Protein AF-A0A2V8FCL4-F1 (afdb_monomer_lite)

Secondary structure (DSSP, 8-state):
-----------PPPTT------------SSSHHHHHHHHHHHHHHHHHHHHHHHHS-----------------------------------------PPPP--------PPPP--------PPPPP----TTS--HHHHHHHHHHHHHHHTTT----TTGGG--S----HHHHHHHHHHHHHHHHHHHHHHHHHHHHHHHHHHHHHHHHHHHHHHHH-

pLDDT: mean 70.61, std 18.19, range [43.22, 98.69]

Structure (mmCIF, N/CA/C/O backbone):
data_AF-A0A2V8FCL4-F1
#
_entry.id   AF-A0A2V8FCL4-F1
#
loop_
_atom_site.group_PDB
_atom_site.id
_atom_site.type_symbol
_atom_site.label_atom_id
_atom_site.label_alt_id
_atom_site.label_comp_id
_atom_site.label_asym_id
_atom_site.label_entity_id
_atom_site.label_seq_id
_atom_site.pdbx_PDB_ins_code
_atom_site.Cartn_x
_atom_site.Cartn_y
_atom_site.Cartn_z
_atom_site.occupancy
_atom_site.B_iso_or_equiv
_atom_site.auth_seq_id
_atom_site.auth_comp_id
_atom_site.auth_asym_id
_atom_site.auth_atom_id
_atom_site.pdbx_PDB_model_num
ATOM 1 N N . ALA A 1 1 ? 10.691 53.317 63.323 1.00 55.44 1 ALA A N 1
ATOM 2 C CA . ALA A 1 1 ? 10.426 54.286 62.239 1.00 55.44 1 ALA A CA 1
ATOM 3 C C . ALA A 1 1 ? 11.332 53.881 61.085 1.00 55.44 1 ALA A C 1
ATOM 5 O O . ALA A 1 1 ? 12.516 53.757 61.343 1.00 55.44 1 ALA A O 1
ATOM 6 N N . SER A 1 2 ? 10.915 53.510 59.878 1.00 60.50 2 SER A N 1
ATOM 7 C CA . SER A 1 2 ? 9.677 53.670 59.095 1.00 60.50 2 SER A CA 1
ATOM 8 C C . SER A 1 2 ? 9.716 52.553 58.025 1.00 60.50 2 SER A C 1
ATOM 10 O O . SER A 1 2 ? 10.804 52.216 57.578 1.00 60.50 2 SER A O 1
ATOM 12 N N . ARG A 1 3 ? 8.671 51.745 57.807 1.00 56.47 3 ARG A N 1
ATOM 13 C CA . ARG A 1 3 ? 7.583 51.870 56.808 1.00 56.47 3 ARG A CA 1
ATOM 14 C C . ARG A 1 3 ? 8.021 52.210 55.370 1.00 56.47 3 ARG A C 1
ATOM 16 O O . ARG A 1 3 ? 8.440 53.335 55.128 1.00 56.47 3 ARG A O 1
ATOM 23 N N . THR A 1 4 ? 7.822 51.248 54.464 1.00 64.31 4 THR A N 1
ATOM 24 C CA . THR A 1 4 ? 7.369 51.303 53.043 1.00 64.31 4 THR A CA 1
ATOM 25 C C . THR A 1 4 ? 7.307 49.825 52.598 1.00 64.31 4 THR A C 1
ATOM 27 O O . THR A 1 4 ? 8.291 49.120 52.788 1.00 64.31 4 THR A O 1
ATOM 30 N N . ASP A 1 5 ? 6.153 49.171 52.418 1.00 58.50 5 ASP A N 1
ATOM 31 C CA . ASP A 1 5 ? 5.096 49.295 51.385 1.00 58.50 5 ASP A CA 1
ATOM 32 C C . ASP A 1 5 ? 5.584 48.970 49.957 1.00 58.50 5 ASP A C 1
ATOM 34 O O . ASP A 1 5 ? 6.747 49.218 49.665 1.00 58.50 5 ASP A O 1
ATOM 38 N N . GLU A 1 6 ? 4.679 48.439 49.119 1.00 52.25 6 GLU A N 1
ATOM 39 C CA . GLU A 1 6 ? 4.837 47.930 47.730 1.00 52.25 6 GLU A CA 1
ATOM 40 C C . GLU A 1 6 ? 5.389 46.496 47.549 1.00 52.25 6 GLU A C 1
ATOM 42 O O . GLU A 1 6 ? 6.450 46.155 48.047 1.00 52.25 6 GLU A O 1
ATOM 47 N N . THR A 1 7 ? 4.780 45.568 46.800 1.00 59.81 7 THR A N 1
ATOM 48 C CA . THR A 1 7 ? 3.625 45.589 45.884 1.00 59.81 7 THR A CA 1
ATOM 49 C C . THR A 1 7 ? 3.034 44.171 45.775 1.00 59.81 7 THR A C 1
ATOM 51 O O . THR A 1 7 ? 3.757 43.192 45.598 1.00 59.81 7 THR A O 1
ATOM 54 N N . LEU A 1 8 ? 1.701 44.058 45.843 1.00 52.69 8 LEU A N 1
ATOM 55 C CA . LEU A 1 8 ? 0.956 42.883 45.384 1.00 52.69 8 LEU A CA 1
ATOM 56 C C . LEU A 1 8 ? 0.990 42.846 43.848 1.00 52.69 8 LEU A C 1
ATOM 58 O O . LEU A 1 8 ? 0.352 43.677 43.202 1.00 52.69 8 LEU A O 1
ATOM 62 N N . ALA A 1 9 ? 1.677 41.866 43.264 1.00 55.72 9 ALA A N 1
ATOM 63 C CA . ALA A 1 9 ? 1.498 41.523 41.859 1.00 55.72 9 ALA A CA 1
ATOM 64 C C . ALA A 1 9 ? 0.295 40.581 41.718 1.00 55.72 9 ALA A C 1
ATOM 66 O O . ALA A 1 9 ? 0.280 39.464 42.238 1.00 55.72 9 ALA A O 1
ATOM 67 N N . ALA A 1 10 ? -0.726 41.085 41.030 1.00 53.66 10 ALA A N 1
ATOM 68 C CA . ALA A 1 10 ? -1.934 40.381 40.650 1.00 53.66 10 ALA A CA 1
ATOM 69 C C . ALA A 1 10 ? -1.611 39.142 39.797 1.00 53.66 10 ALA A C 1
ATOM 71 O O . ALA A 1 10 ? -0.998 39.236 38.735 1.00 53.66 10 ALA A O 1
ATOM 72 N N . ASN A 1 11 ? -2.059 37.983 40.273 1.00 58.88 11 ASN A N 1
ATOM 73 C CA . ASN A 1 11 ? -2.100 36.741 39.517 1.00 58.88 11 ASN A CA 1
ATOM 74 C C . ASN A 1 11 ? -3.315 36.798 38.578 1.00 58.88 11 ASN A C 1
ATOM 76 O O . ASN A 1 11 ? -4.440 36.551 39.012 1.00 58.88 11 ASN A O 1
ATOM 80 N N . SER A 1 12 ? -3.104 37.195 37.323 1.00 58.69 12 SER A N 1
ATOM 81 C CA . SER A 1 12 ? -4.135 37.114 36.282 1.00 58.69 12 SER A CA 1
ATOM 82 C C . SER A 1 12 ? -4.342 35.651 35.873 1.00 58.69 12 SER A C 1
ATOM 84 O O . SER A 1 12 ? -3.399 35.048 35.355 1.00 58.69 12 SER A O 1
ATOM 86 N N . PRO A 1 13 ? -5.541 35.063 36.047 1.00 61.12 13 PRO A N 1
ATOM 87 C CA . PRO A 1 13 ? -5.848 33.764 35.466 1.00 61.12 13 PRO A CA 1
ATOM 88 C C . PRO A 1 13 ? -5.962 33.882 33.940 1.00 61.12 13 PRO A C 1
ATOM 90 O O . PRO A 1 13 ? -6.457 34.873 33.399 1.00 61.12 13 PRO A O 1
ATOM 93 N N . ALA A 1 14 ? -5.441 32.875 33.245 1.00 63.91 14 ALA A N 1
ATOM 94 C CA . ALA A 1 14 ? -5.362 32.831 31.794 1.00 63.91 14 ALA A CA 1
ATOM 95 C C . ALA A 1 14 ? -6.760 32.720 31.129 1.00 63.91 14 ALA A C 1
ATOM 97 O O . ALA A 1 14 ? -7.660 32.094 31.683 1.00 63.91 14 ALA A O 1
ATOM 98 N N . PRO A 1 15 ? -6.952 33.282 29.920 1.00 57.44 15 PRO A N 1
ATOM 99 C CA . PRO A 1 15 ? -8.262 33.459 29.275 1.00 57.44 15 PRO A CA 1
ATOM 100 C C . PRO A 1 15 ? -8.863 32.203 28.609 1.00 57.44 15 PRO A C 1
ATOM 102 O O . PRO A 1 15 ? -9.794 32.325 27.816 1.00 57.44 15 PRO A O 1
ATOM 105 N N . TRP A 1 16 ? -8.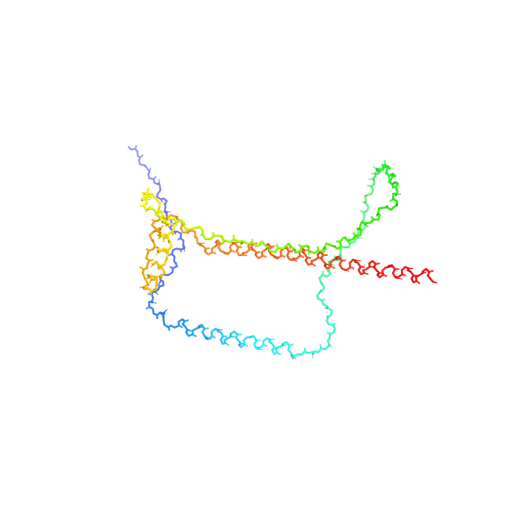354 31.002 28.887 1.00 65.12 16 TRP A N 1
ATOM 106 C CA . TRP A 1 16 ? -8.837 29.764 28.253 1.00 65.12 16 TRP A CA 1
ATOM 107 C C . TRP A 1 16 ? -9.894 29.001 29.072 1.00 65.12 16 TRP A C 1
ATOM 109 O O . TRP A 1 16 ? -10.474 28.053 28.554 1.00 65.12 16 TRP A O 1
ATOM 119 N N . ASP A 1 17 ? -10.228 29.456 30.285 1.00 53.97 17 ASP A N 1
ATOM 120 C CA . ASP A 1 17 ? -11.247 28.847 31.168 1.00 53.97 17 ASP A CA 1
ATOM 121 C C . ASP A 1 17 ? -12.706 29.228 30.813 1.00 53.97 17 ASP A C 1
ATOM 123 O O . ASP A 1 17 ? -13.637 29.031 31.587 1.00 53.97 17 ASP A O 1
ATOM 127 N N . SER A 1 18 ? -12.931 29.795 29.624 1.00 50.44 18 SER A N 1
ATOM 128 C CA . SER A 1 18 ? -14.258 30.180 29.113 1.00 50.44 18 SER A CA 1
ATOM 129 C C . SER A 1 18 ? -14.732 29.267 27.978 1.00 50.44 18 SER A C 1
ATOM 131 O O . SER A 1 18 ? -15.321 29.721 26.999 1.00 50.44 18 SER A O 1
ATOM 133 N N . PHE A 1 19 ? -14.485 27.960 28.097 1.00 54.47 19 PHE A N 1
ATOM 134 C CA . PHE A 1 19 ? -15.213 26.974 27.302 1.00 54.47 19 PHE A CA 1
ATOM 135 C C . PHE A 1 19 ? -16.466 26.554 28.061 1.00 54.47 19 PHE A C 1
ATOM 137 O O . PHE A 1 19 ? -16.401 25.935 29.118 1.00 54.47 19 PHE A O 1
ATOM 144 N N . GLY A 1 20 ? -17.601 26.982 27.511 1.00 48.47 20 GLY A N 1
ATOM 145 C CA . GLY A 1 20 ? -18.921 26.876 28.101 1.00 48.47 20 GLY A CA 1
ATOM 146 C C . GLY A 1 20 ? -19.269 25.483 28.610 1.00 48.47 20 GLY A C 1
ATOM 147 O O . GLY A 1 20 ? -19.078 24.468 27.943 1.00 48.47 20 GLY A O 1
ATOM 148 N N . GLU A 1 21 ? -19.859 25.500 29.795 1.00 50.03 21 GLU A N 1
ATOM 149 C CA . GLU A 1 21 ? -20.681 24.451 30.369 1.00 50.03 21 GLU A CA 1
ATOM 150 C C . GLU A 1 21 ? -21.792 24.095 29.366 1.00 50.03 21 GLU A C 1
ATOM 152 O O . GLU A 1 21 ? -22.809 24.782 29.249 1.00 50.03 21 GLU A O 1
ATOM 157 N N . LEU A 1 22 ? -21.561 23.055 28.561 1.00 53.03 22 LEU A N 1
ATOM 158 C CA . LEU A 1 22 ? -22.600 22.485 27.717 1.00 53.03 22 LEU A CA 1
ATOM 159 C C . LEU A 1 22 ? -23.513 21.620 28.594 1.00 53.03 22 LEU A C 1
ATOM 161 O O . LEU A 1 22 ? -23.017 20.775 29.346 1.00 53.03 22 LEU A O 1
ATOM 165 N N . PRO A 1 23 ? -24.842 21.788 28.500 1.00 52.91 23 PRO A N 1
ATOM 166 C CA . PRO A 1 23 ? -25.776 20.952 29.227 1.00 52.91 23 PRO A CA 1
ATOM 16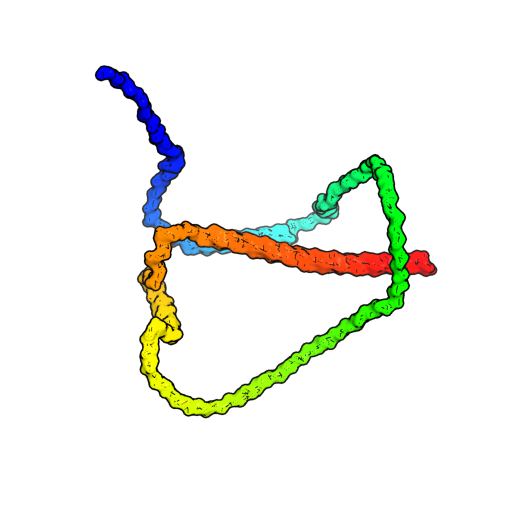7 C C . PRO A 1 23 ? -25.640 19.520 28.706 1.00 52.91 23 PRO A C 1
ATOM 169 O O . PRO A 1 23 ? -25.972 19.234 27.556 1.00 52.91 23 PRO A O 1
ATOM 172 N N . LEU A 1 24 ? -25.164 18.608 29.556 1.00 47.09 24 LEU A N 1
ATOM 173 C CA . LEU A 1 24 ? -25.228 17.167 29.315 1.00 47.09 24 LEU A CA 1
ATOM 174 C C . LEU A 1 24 ? -26.692 16.716 29.435 1.00 47.09 24 LEU A C 1
ATOM 176 O O . LEU A 1 24 ? -27.127 16.120 30.419 1.00 47.09 24 LEU A O 1
ATOM 180 N N . GLY A 1 25 ? -27.464 17.069 28.407 1.00 44.03 25 GLY A N 1
ATOM 181 C CA . GLY A 1 25 ? -28.789 16.556 28.116 1.00 44.03 25 GLY A CA 1
ATOM 182 C C . GLY A 1 25 ? -28.687 15.087 27.734 1.00 44.03 25 GLY A C 1
ATOM 183 O O . GLY A 1 25 ? -28.335 14.721 26.618 1.00 44.03 25 GLY A O 1
ATOM 184 N N . ASN A 1 26 ? -28.993 14.252 28.713 1.00 51.69 26 ASN A N 1
ATOM 185 C CA . ASN A 1 26 ? -29.085 12.805 28.664 1.00 51.69 26 ASN A CA 1
ATOM 186 C C . ASN A 1 26 ? -30.299 12.346 27.819 1.00 51.69 26 ASN A C 1
ATOM 188 O O . ASN A 1 26 ? -31.306 11.957 28.407 1.00 51.69 26 ASN A O 1
ATOM 192 N N . GLN A 1 27 ? -30.258 12.441 26.477 1.00 51.50 27 GLN A N 1
ATOM 193 C CA . GLN A 1 27 ? -31.401 12.031 25.627 1.00 51.50 27 GLN A CA 1
ATOM 194 C C . GLN A 1 27 ? -31.139 11.244 24.330 1.00 51.50 27 GLN A C 1
ATOM 196 O O . GLN A 1 27 ? -32.118 10.815 23.735 1.00 51.50 27 GLN A O 1
ATOM 201 N N . ASN A 1 28 ? -29.914 10.906 23.916 1.00 48.47 28 ASN A N 1
ATOM 202 C CA . ASN A 1 28 ? -29.737 10.179 22.641 1.00 48.47 28 ASN A CA 1
ATOM 203 C C . ASN A 1 28 ? -29.094 8.797 22.830 1.00 48.47 28 ASN A C 1
ATOM 205 O O . ASN A 1 28 ? -27.918 8.607 22.543 1.00 48.47 28 ASN A O 1
ATOM 209 N N . LYS A 1 29 ? -29.869 7.807 23.303 1.00 50.06 29 LYS A N 1
ATOM 210 C CA . LYS A 1 29 ? -29.472 6.379 23.252 1.00 50.06 29 LYS A CA 1
ATOM 211 C C . LYS A 1 29 ? -30.316 5.532 22.284 1.00 50.06 29 LYS A C 1
ATOM 213 O O . LYS A 1 29 ? -30.014 4.360 22.098 1.00 50.06 29 LYS A O 1
ATOM 218 N N . SER A 1 30 ? -31.307 6.118 21.609 1.00 50.81 30 SER A N 1
ATOM 219 C CA . SER A 1 30 ? -32.217 5.361 20.729 1.00 50.81 30 SER A CA 1
ATOM 220 C C . SER A 1 30 ? -32.241 5.820 19.265 1.00 50.81 30 SER A C 1
ATOM 222 O O . SER A 1 30 ? -32.936 5.203 18.471 1.00 50.81 30 SER A O 1
ATOM 224 N N . GLU A 1 31 ? -31.479 6.853 18.887 1.00 52.69 31 GLU A N 1
ATOM 225 C CA . GLU A 1 31 ? -31.404 7.342 17.492 1.00 52.69 31 GLU A CA 1
ATOM 226 C C . GLU A 1 31 ? -30.149 6.863 16.736 1.00 52.69 31 GLU A C 1
ATOM 228 O O . GLU A 1 31 ? -30.108 6.920 15.513 1.00 52.69 31 GLU A O 1
ATOM 233 N N . ALA A 1 32 ? -29.143 6.315 17.429 1.00 55.75 32 ALA A N 1
ATOM 234 C CA . ALA A 1 32 ? -27.862 5.956 16.810 1.00 55.75 32 ALA A CA 1
ATOM 235 C C . ALA A 1 32 ? -27.920 4.732 15.873 1.00 55.75 32 ALA A C 1
ATOM 237 O O . ALA A 1 32 ? -27.024 4.560 15.053 1.00 55.75 32 ALA A O 1
ATOM 238 N N . SER A 1 33 ? -28.938 3.869 15.981 1.00 57.56 33 SER A N 1
ATOM 239 C CA . SER A 1 33 ? -29.076 2.715 15.081 1.00 57.56 33 SER A CA 1
ATOM 240 C C . SER A 1 33 ? -29.716 3.080 13.741 1.00 57.56 33 SER A C 1
ATOM 242 O O . SER A 1 33 ? -29.333 2.503 12.734 1.00 57.56 33 SER A O 1
ATOM 244 N N . GLY A 1 34 ? -30.639 4.053 13.711 1.00 59.91 34 GLY A N 1
ATOM 245 C CA . GLY A 1 34 ? -31.227 4.539 12.453 1.00 59.91 34 GLY A CA 1
ATOM 246 C C . GLY A 1 34 ? -30.221 5.319 11.603 1.00 59.91 34 GLY A C 1
ATOM 247 O O . GLY A 1 34 ? -30.194 5.175 10.388 1.00 59.91 34 GLY A O 1
ATOM 248 N N . ASP A 1 35 ? -29.321 6.053 12.261 1.00 72.12 35 ASP A N 1
ATOM 249 C CA . ASP A 1 35 ? -28.277 6.854 11.610 1.00 72.12 35 ASP A CA 1
ATOM 250 C C . ASP A 1 35 ? -27.223 5.985 10.885 1.00 72.12 35 ASP A C 1
ATOM 252 O O . ASP A 1 35 ? -26.590 6.418 9.923 1.00 72.12 35 ASP A O 1
ATOM 256 N N . ILE A 1 36 ? -27.038 4.732 11.323 1.00 79.56 36 ILE A N 1
ATOM 257 C CA . ILE A 1 36 ? -26.096 3.787 10.704 1.00 79.56 36 ILE A CA 1
ATOM 258 C C . ILE A 1 36 ? -26.658 3.220 9.399 1.00 79.56 36 ILE A C 1
ATOM 260 O O . ILE A 1 36 ? -25.943 3.192 8.398 1.00 79.56 36 ILE A O 1
ATOM 264 N N . ASP A 1 37 ? -27.921 2.799 9.386 1.00 87.38 37 ASP A N 1
ATOM 265 C CA . ASP A 1 37 ? -28.558 2.281 8.171 1.00 87.38 37 ASP A CA 1
ATOM 266 C C . ASP A 1 37 ? -28.687 3.395 7.111 1.00 87.38 37 ASP A C 1
ATOM 268 O O . ASP A 1 37 ? -28.311 3.196 5.953 1.00 87.38 37 ASP A O 1
ATOM 272 N N . ASP A 1 38 ? -29.060 4.614 7.525 1.00 86.62 38 ASP A N 1
ATOM 273 C CA . ASP A 1 38 ? -29.079 5.800 6.655 1.00 86.62 38 ASP A CA 1
ATOM 274 C C . ASP A 1 38 ? -27.677 6.157 6.112 1.00 86.62 38 ASP A C 1
ATOM 276 O O . ASP A 1 38 ? -27.530 6.618 4.972 1.00 86.62 38 ASP A O 1
ATOM 280 N N . TYR A 1 39 ? -26.619 5.929 6.899 1.00 85.00 39 TYR A N 1
ATOM 281 C CA . TYR A 1 39 ? -25.232 6.112 6.465 1.00 85.00 39 TYR A CA 1
ATOM 282 C C . TYR A 1 39 ? -24.828 5.107 5.375 1.00 85.00 39 TYR A C 1
ATOM 284 O O . TYR A 1 39 ? -24.188 5.506 4.394 1.00 85.00 39 TYR A O 1
ATOM 292 N N . PHE A 1 40 ? -25.228 3.836 5.497 1.00 92.75 40 PHE A N 1
ATOM 293 C CA . PHE A 1 40 ? -24.964 2.817 4.474 1.00 92.75 40 PHE A CA 1
ATOM 294 C C . PHE A 1 40 ? -25.742 3.085 3.182 1.00 92.75 40 PHE A C 1
ATOM 296 O O . PHE A 1 40 ? -25.143 3.062 2.106 1.00 92.75 40 PHE A O 1
ATOM 303 N N . ASP A 1 41 ? -27.016 3.469 3.271 1.00 95.50 41 ASP A N 1
ATOM 304 C CA . ASP A 1 41 ? -27.817 3.856 2.102 1.00 95.50 41 ASP A CA 1
ATOM 305 C C . ASP A 1 41 ? -27.240 5.088 1.382 1.00 95.50 41 ASP A C 1
ATOM 307 O O . ASP A 1 41 ? -27.270 5.204 0.148 1.00 95.50 41 ASP A O 1
ATOM 311 N N . ARG A 1 42 ? -26.683 6.037 2.145 1.00 91.75 42 ARG A N 1
ATOM 312 C CA . ARG A 1 42 ? -25.998 7.212 1.595 1.00 91.75 42 ARG A CA 1
ATOM 313 C C . ARG A 1 42 ? -24.673 6.845 0.922 1.00 91.75 42 ARG A C 1
ATOM 315 O O . ARG A 1 42 ? -24.349 7.445 -0.106 1.00 91.75 42 ARG A O 1
ATOM 322 N N . LEU A 1 43 ? -23.928 5.883 1.467 1.00 94.19 43 LEU A N 1
ATOM 323 C CA . LEU A 1 43 ? -22.703 5.358 0.857 1.00 94.19 43 LEU A CA 1
ATOM 324 C C . LEU A 1 43 ? -22.994 4.620 -0.452 1.00 94.19 43 LEU A C 1
ATOM 326 O O . LEU A 1 43 ? -22.358 4.924 -1.462 1.00 94.19 43 LEU A O 1
ATOM 330 N N . ASP A 1 44 ? -23.986 3.731 -0.471 1.00 92.94 44 ASP A N 1
ATOM 331 C CA . ASP A 1 44 ? -24.361 2.983 -1.676 1.00 92.94 44 ASP A CA 1
ATOM 332 C C . ASP A 1 44 ? -24.798 3.920 -2.811 1.00 92.94 44 ASP A C 1
ATOM 334 O O . ASP A 1 44 ? -24.360 3.775 -3.957 1.00 92.94 44 ASP A O 1
ATOM 338 N N . LYS A 1 45 ? -25.565 4.974 -2.498 1.00 94.62 45 LYS A N 1
ATOM 339 C CA . LYS A 1 45 ? -25.899 6.027 -3.474 1.00 94.62 45 LYS A CA 1
ATOM 340 C C . LYS A 1 45 ? -24.668 6.759 -4.007 1.00 94.62 45 LYS A C 1
ATOM 342 O O . LYS A 1 45 ? -24.610 7.052 -5.201 1.00 94.62 45 LYS A O 1
ATOM 347 N N . ALA A 1 46 ? -23.693 7.070 -3.154 1.00 92.94 46 ALA A N 1
ATOM 348 C CA . ALA A 1 46 ? -22.476 7.760 -3.575 1.00 92.94 46 ALA A CA 1
ATOM 349 C C . ALA A 1 46 ? -21.630 6.901 -4.534 1.00 92.94 46 ALA A C 1
ATOM 351 O O . ALA A 1 46 ? -21.123 7.416 -5.532 1.00 92.94 46 ALA A O 1
ATOM 352 N N . PHE A 1 47 ? -21.530 5.591 -4.286 1.00 89.12 47 PHE A N 1
ATOM 353 C CA . PHE A 1 47 ? -20.811 4.666 -5.168 1.00 89.12 47 PHE A CA 1
ATOM 354 C C . PHE A 1 47 ? -21.529 4.417 -6.497 1.00 89.12 47 PHE A C 1
ATOM 356 O O . PHE A 1 47 ? -20.869 4.344 -7.540 1.00 89.12 47 PHE A O 1
ATOM 363 N N . ALA A 1 48 ? -22.862 4.345 -6.485 1.00 91.50 48 ALA A N 1
ATOM 364 C CA . ALA A 1 48 ? -23.656 4.254 -7.707 1.00 91.50 48 ALA A CA 1
ATOM 365 C C . ALA A 1 48 ? -23.443 5.486 -8.605 1.00 91.50 48 ALA A C 1
ATOM 367 O O . ALA A 1 48 ? -23.182 5.335 -9.796 1.00 91.50 48 ALA A O 1
ATOM 368 N N . LEU A 1 49 ? -23.446 6.693 -8.024 1.00 86.62 49 LEU A N 1
ATOM 369 C CA . LEU A 1 49 ? -23.172 7.936 -8.756 1.00 86.62 49 LEU A CA 1
ATOM 370 C C . LEU A 1 49 ? -21.753 7.984 -9.341 1.00 86.62 49 LEU A C 1
ATOM 372 O O . LEU A 1 49 ? -21.565 8.481 -10.449 1.00 86.62 49 LEU A O 1
ATOM 376 N N . LEU A 1 50 ? -20.754 7.462 -8.624 1.00 85.56 50 LEU A N 1
ATOM 377 C CA . LEU A 1 50 ? -19.369 7.440 -9.101 1.00 85.56 50 LEU A CA 1
ATOM 378 C C . LEU A 1 50 ? -19.162 6.438 -10.245 1.00 85.56 50 LEU A C 1
ATOM 380 O O . LEU A 1 50 ? -18.401 6.700 -11.175 1.00 85.56 50 LEU A O 1
ATOM 384 N N . SER A 1 51 ? -19.861 5.306 -10.187 1.00 81.44 51 SER A N 1
ATOM 385 C CA . SER A 1 51 ? -19.812 4.273 -11.223 1.00 81.44 51 SER A CA 1
ATOM 386 C C . SER A 1 51 ? -20.503 4.739 -12.506 1.00 81.44 51 SER A C 1
ATOM 388 O O . SER A 1 51 ? -19.958 4.549 -13.591 1.00 81.44 51 SER A O 1
ATOM 390 N N . ASP A 1 52 ? -21.635 5.434 -12.383 1.00 78.81 52 ASP A N 1
ATOM 391 C CA . ASP A 1 52 ? -22.372 5.989 -13.524 1.00 78.81 52 ASP A CA 1
ATOM 392 C C . ASP A 1 52 ? -21.602 7.152 -14.189 1.00 78.81 52 ASP A C 1
ATOM 394 O O . ASP A 1 52 ? -21.531 7.263 -15.416 1.00 78.81 52 ASP A O 1
ATOM 398 N N . ALA A 1 53 ? -20.899 7.962 -13.384 1.00 69.88 53 ALA A N 1
ATOM 399 C CA . ALA A 1 53 ? -19.994 9.002 -13.876 1.00 69.88 53 ALA A CA 1
ATOM 400 C C . ALA A 1 53 ? -18.759 8.442 -14.611 1.00 69.88 53 ALA A C 1
ATOM 402 O O . ALA A 1 53 ? -18.205 9.118 -15.476 1.00 69.88 53 ALA A O 1
ATOM 403 N N . SER A 1 54 ? -18.332 7.209 -14.310 1.00 61.88 54 SER A N 1
ATOM 404 C CA . SER A 1 54 ? -17.205 6.561 -14.995 1.00 61.88 54 SER A CA 1
ATOM 405 C C . SER A 1 54 ? -17.589 5.955 -16.349 1.00 61.88 54 SER A C 1
ATOM 407 O O . SER A 1 54 ? -16.698 5.673 -17.151 1.00 61.88 54 SER A O 1
ATOM 409 N N . THR A 1 55 ? -18.879 5.737 -16.620 1.00 63.16 55 THR A N 1
ATOM 410 C CA . THR A 1 55 ? -19.347 5.099 -17.864 1.00 63.16 55 THR A CA 1
ATOM 411 C C . THR A 1 55 ? -19.863 6.078 -18.916 1.00 63.16 55 THR A C 1
ATOM 413 O O . THR A 1 55 ? -20.117 5.671 -20.048 1.00 63.16 55 THR A O 1
ATOM 416 N N . GLY A 1 56 ? -19.987 7.367 -18.588 1.00 64.12 56 GLY A N 1
ATOM 417 C CA . GLY A 1 56 ? -20.609 8.356 -19.464 1.00 64.12 56 GLY A CA 1
ATOM 418 C C . GLY A 1 56 ? -19.809 9.642 -19.631 1.00 64.12 56 GLY A C 1
ATOM 419 O O . GLY A 1 56 ? -20.215 10.667 -19.097 1.00 64.12 56 GLY A O 1
ATOM 420 N N . SER A 1 57 ? -18.712 9.606 -20.397 1.00 48.97 57 SER A N 1
ATOM 421 C CA . SER A 1 57 ? -18.323 10.642 -21.381 1.00 48.97 57 SER A CA 1
ATOM 422 C C . SER A 1 57 ? -16.880 10.447 -21.842 1.00 48.97 57 SER A C 1
ATOM 424 O O . SER A 1 57 ? -15.934 11.016 -21.304 1.00 48.97 57 SER A O 1
ATOM 426 N N . GLU A 1 58 ? -16.745 9.689 -22.923 1.00 57.59 58 GLU A N 1
ATOM 427 C CA . GLU A 1 58 ? -15.802 10.024 -23.981 1.00 57.59 58 GLU A CA 1
ATOM 428 C C . GLU A 1 58 ? -16.248 11.370 -24.588 1.00 57.59 58 GLU A C 1
ATOM 430 O O . GLU A 1 58 ? -17.387 11.514 -25.037 1.00 57.59 58 GLU A O 1
ATOM 435 N N . PRO A 1 59 ? -15.378 12.385 -24.569 1.00 47.34 59 PRO A N 1
ATOM 436 C CA . PRO A 1 59 ? -14.918 12.890 -25.848 1.00 47.34 59 PRO A CA 1
ATOM 437 C C . PRO A 1 59 ? -13.424 12.633 -25.970 1.00 47.34 59 PRO A C 1
ATOM 439 O O . PRO A 1 59 ? -12.622 13.038 -25.129 1.00 47.34 59 PRO A O 1
ATOM 442 N N . ALA A 1 60 ? -13.065 11.969 -27.061 1.00 54.16 60 ALA A N 1
ATOM 443 C CA . ALA A 1 60 ? -11.714 11.885 -27.566 1.00 54.16 60 ALA A CA 1
ATOM 444 C C . ALA A 1 60 ? -11.110 13.295 -27.695 1.00 54.16 60 ALA A C 1
ATOM 446 O O . ALA A 1 60 ? -11.297 13.998 -28.686 1.00 54.16 60 ALA A O 1
ATOM 447 N N . VAL A 1 61 ? -10.359 13.702 -26.679 1.00 57.56 61 VAL A N 1
ATOM 448 C CA . VAL A 1 61 ? -9.351 14.747 -26.784 1.00 57.56 61 VAL A CA 1
ATOM 449 C C . VAL A 1 61 ? -8.078 14.125 -26.223 1.00 57.56 61 VAL A C 1
ATOM 451 O O . VAL A 1 61 ? -8.093 13.692 -25.070 1.00 57.56 61 VAL A O 1
ATOM 454 N N . PRO A 1 62 ? -6.983 14.022 -26.996 1.00 51.22 62 PRO A N 1
ATOM 455 C CA . PRO A 1 62 ? -5.705 13.581 -26.461 1.00 51.22 62 PRO A CA 1
ATOM 456 C C . PRO A 1 62 ? -5.170 14.678 -25.535 1.00 51.22 62 PRO A C 1
ATOM 458 O O . PRO A 1 62 ? -4.367 15.522 -25.928 1.00 51.22 62 PRO A O 1
ATOM 461 N N . VAL A 1 63 ? -5.649 14.693 -24.292 1.00 55.62 63 VAL A N 1
ATOM 462 C CA . VAL A 1 63 ? -5.027 15.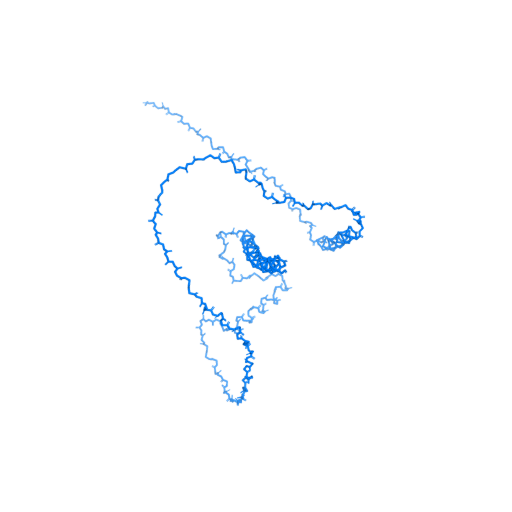447 -23.212 1.00 55.62 63 VAL A CA 1
ATOM 463 C C . VAL A 1 63 ? -3.743 14.710 -22.882 1.00 55.62 63 VAL A C 1
ATOM 465 O O . VAL A 1 63 ? -3.728 13.664 -22.236 1.00 55.62 63 VAL A O 1
ATOM 468 N N . GLN A 1 64 ? -2.658 15.263 -23.413 1.00 54.69 64 GLN A N 1
ATOM 469 C CA . GLN A 1 64 ? -1.310 15.082 -22.909 1.00 54.69 64 GLN A CA 1
ATOM 470 C C . GLN A 1 64 ? -1.372 15.102 -21.377 1.00 54.69 64 GLN A C 1
ATOM 472 O O . GLN A 1 64 ? -1.827 16.077 -20.778 1.00 54.69 64 GLN A O 1
ATOM 477 N N . GLY A 1 65 ? -1.005 13.974 -20.769 1.00 51.06 65 GLY A N 1
ATOM 478 C CA . GLY A 1 65 ? -1.046 13.789 -19.326 1.00 51.06 65 GLY A CA 1
ATOM 479 C C . GLY A 1 65 ? -0.202 14.824 -18.573 1.00 51.06 65 GLY A C 1
ATOM 480 O O . GLY A 1 65 ? 0.605 15.538 -19.176 1.00 51.06 65 GLY A O 1
ATOM 481 N N . PRO A 1 66 ? -0.379 14.910 -17.244 1.00 48.22 66 PRO A N 1
ATOM 482 C CA . PRO A 1 66 ? 0.309 15.879 -16.413 1.00 48.22 66 PRO A CA 1
ATOM 483 C C . PRO A 1 66 ? 1.819 15.764 -16.599 1.00 48.22 66 PRO A C 1
ATOM 485 O O . PRO A 1 66 ? 2.444 14.733 -16.346 1.00 48.22 66 PRO A O 1
ATOM 488 N N . LEU A 1 67 ? 2.360 16.886 -17.055 1.00 53.78 67 LEU A N 1
ATOM 489 C CA . LEU A 1 67 ? 3.753 17.257 -17.186 1.00 53.78 67 LEU A CA 1
ATOM 490 C C . LEU A 1 67 ? 4.417 17.245 -15.792 1.00 53.78 67 LEU A C 1
ATOM 492 O O . LEU A 1 67 ? 4.740 18.284 -15.233 1.00 53.78 67 LEU A O 1
ATOM 496 N N . TRP A 1 68 ? 4.605 16.062 -15.204 1.00 57.81 68 TRP A N 1
ATOM 497 C CA . TRP A 1 68 ? 5.556 15.855 -14.103 1.00 57.81 68 TRP A CA 1
ATOM 498 C C . TRP A 1 68 ? 7.002 15.794 -14.621 1.00 57.81 68 TRP A C 1
ATOM 500 O O . TRP A 1 68 ? 7.930 15.528 -13.858 1.00 57.81 68 TRP A O 1
ATOM 510 N N . SER A 1 69 ? 7.185 16.078 -15.918 1.00 51.38 69 SER A N 1
ATOM 511 C CA . SER A 1 69 ? 8.448 16.447 -16.534 1.00 51.38 69 SER A CA 1
ATOM 512 C C . SER A 1 69 ? 9.157 17.429 -15.622 1.00 51.38 69 SER A C 1
ATOM 514 O O . SER A 1 69 ? 8.714 18.562 -15.414 1.00 51.38 69 SER A O 1
ATOM 516 N N . GLY A 1 70 ? 10.257 16.939 -15.064 1.00 44.06 70 GLY A N 1
ATOM 517 C CA . GLY A 1 70 ? 11.212 17.742 -14.346 1.00 44.06 70 GLY A CA 1
ATOM 518 C C . GLY A 1 70 ? 11.463 19.042 -15.092 1.00 44.06 70 GLY A C 1
ATOM 519 O O . GLY A 1 70 ? 11.561 19.080 -16.322 1.00 44.06 70 GLY A O 1
ATOM 520 N N . ARG A 1 71 ? 11.561 20.114 -14.309 1.00 44.88 71 ARG A N 1
ATOM 521 C CA . ARG A 1 71 ? 12.189 21.352 -14.752 1.00 44.88 71 ARG A CA 1
ATOM 522 C C . ARG A 1 71 ? 13.465 20.969 -15.513 1.00 44.88 71 ARG A C 1
ATOM 524 O O . ARG A 1 71 ? 14.296 20.269 -14.926 1.00 44.88 71 ARG A O 1
ATOM 531 N N . PRO A 1 72 ? 13.640 21.386 -16.775 1.00 46.88 72 PRO A N 1
ATOM 532 C CA . PRO A 1 72 ? 14.961 21.372 -17.361 1.00 46.88 72 PRO A CA 1
ATOM 533 C C . PRO A 1 72 ? 15.790 22.335 -16.511 1.00 46.88 72 PRO A C 1
ATOM 535 O O . PRO A 1 72 ? 15.480 23.519 -16.407 1.00 46.88 72 PRO A O 1
ATOM 538 N N . LEU A 1 73 ? 16.773 21.796 -15.795 1.00 54.88 73 LEU A N 1
ATOM 539 C CA . LEU A 1 73 ? 17.880 22.604 -15.314 1.00 54.88 73 LEU A CA 1
ATOM 540 C C . LEU A 1 73 ? 18.583 23.096 -16.573 1.00 54.88 73 LEU A C 1
ATOM 542 O O . LEU A 1 73 ? 19.120 22.284 -17.324 1.00 54.88 73 LEU A O 1
ATOM 546 N N . ASP A 1 74 ? 18.513 24.397 -16.819 1.00 48.53 74 ASP A N 1
ATOM 547 C CA . ASP A 1 74 ? 19.332 25.072 -17.813 1.00 48.53 74 ASP A CA 1
ATOM 548 C C . ASP A 1 74 ? 20.811 24.748 -17.532 1.00 48.53 74 ASP A C 1
ATOM 550 O O . ASP A 1 74 ? 21.306 25.083 -16.450 1.00 48.53 74 ASP A O 1
ATOM 554 N N . PRO A 1 75 ? 21.556 24.101 -18.448 1.00 55.38 75 PRO A N 1
ATOM 555 C CA . PRO A 1 75 ? 23.000 24.039 -18.333 1.00 55.38 75 PRO A CA 1
ATOM 556 C C . PRO A 1 75 ? 23.579 25.336 -18.906 1.00 55.38 75 PRO A C 1
ATOM 558 O O . PRO A 1 75 ? 24.127 25.352 -20.011 1.00 55.38 75 PRO A O 1
ATOM 561 N N . GLU A 1 76 ? 23.472 26.440 -18.159 1.00 47.81 76 GLU A N 1
ATOM 562 C CA . GLU A 1 76 ? 24.380 27.557 -18.401 1.00 47.81 76 GLU A CA 1
ATOM 563 C C . GLU A 1 76 ? 25.792 27.136 -17.987 1.00 47.81 76 GLU A C 1
ATOM 565 O O . GLU A 1 76 ? 26.149 26.929 -16.829 1.00 47.81 76 GLU A O 1
ATOM 570 N N . THR A 1 77 ? 26.572 26.952 -19.038 1.00 56.81 77 THR A N 1
ATOM 571 C CA . THR A 1 77 ? 28.017 26.860 -19.075 1.00 56.81 77 THR A CA 1
ATOM 572 C C . THR A 1 77 ? 28.636 28.117 -18.471 1.00 56.81 77 THR A C 1
ATOM 574 O O . THR A 1 77 ? 28.442 29.176 -19.047 1.00 56.81 77 THR A O 1
ATOM 577 N N . THR A 1 78 ? 29.482 27.993 -17.442 1.00 47.16 78 THR A N 1
ATOM 578 C CA . THR A 1 78 ? 30.731 28.778 -17.330 1.00 47.16 78 THR A CA 1
ATOM 579 C C . THR A 1 78 ? 31.743 28.102 -16.396 1.00 47.16 78 THR A C 1
ATOM 581 O O . THR A 1 78 ? 31.588 28.110 -15.181 1.00 47.16 78 THR A O 1
ATOM 584 N N . ALA A 1 79 ? 32.781 27.539 -17.019 1.00 53.44 79 ALA A N 1
ATOM 585 C CA . ALA A 1 79 ? 34.201 27.602 -16.655 1.00 53.44 79 ALA A CA 1
ATOM 586 C C . ALA A 1 79 ? 34.635 27.548 -15.171 1.00 53.44 79 ALA A C 1
ATOM 588 O O . ALA A 1 79 ? 34.561 28.526 -14.433 1.00 53.44 79 ALA A O 1
ATOM 589 N N . SER A 1 80 ? 35.267 26.432 -14.809 1.00 53.44 80 SER A N 1
ATOM 590 C CA . SER A 1 80 ? 36.425 26.325 -13.902 1.00 53.44 80 SER A CA 1
ATOM 591 C C . SER A 1 80 ? 37.067 24.985 -14.265 1.00 53.44 80 SER A C 1
ATOM 593 O O . SER A 1 80 ? 36.465 23.937 -14.066 1.00 53.44 80 SER A O 1
ATOM 595 N N . ASP A 1 81 ? 38.023 24.958 -15.184 1.00 47.12 81 ASP A N 1
ATOM 596 C CA . ASP A 1 81 ? 39.440 25.264 -14.972 1.00 47.12 81 ASP A CA 1
ATOM 597 C C . ASP A 1 81 ? 40.071 24.506 -13.794 1.00 47.12 81 ASP A C 1
ATOM 599 O O . ASP A 1 81 ? 39.670 24.634 -12.640 1.00 47.12 81 ASP A O 1
ATOM 603 N N . ASP A 1 82 ? 41.109 23.776 -14.187 1.00 43.62 82 ASP A N 1
ATOM 604 C CA . ASP A 1 82 ? 42.246 23.292 -13.420 1.00 43.62 82 ASP A CA 1
ATOM 605 C C . ASP A 1 82 ? 42.244 21.894 -12.756 1.00 43.62 82 ASP A C 1
ATOM 607 O O . ASP A 1 82 ? 41.441 21.514 -11.908 1.00 43.62 82 ASP A O 1
ATOM 611 N N . SER A 1 83 ? 43.321 21.200 -13.131 1.00 51.00 83 SER A N 1
ATOM 612 C CA . SER A 1 83 ? 44.108 20.239 -12.366 1.00 51.00 83 SER A CA 1
ATOM 613 C C . SER A 1 83 ? 43.688 18.772 -12.262 1.00 51.00 83 SER A C 1
ATOM 615 O O . SER A 1 83 ? 43.069 18.303 -11.316 1.00 51.00 83 SER A O 1
ATOM 617 N N . GLN A 1 84 ? 44.241 18.021 -13.221 1.00 56.06 84 GLN A N 1
ATOM 618 C CA . GLN A 1 84 ? 45.223 16.958 -12.966 1.00 56.06 84 GLN A CA 1
ATOM 619 C C . GLN A 1 84 ? 44.873 15.930 -11.876 1.00 56.06 84 GLN A C 1
ATOM 621 O O . GLN A 1 84 ? 45.184 16.108 -10.702 1.00 56.06 84 GLN A O 1
ATOM 626 N N . ASN A 1 85 ? 44.458 14.737 -12.306 1.00 49.62 85 ASN A N 1
ATOM 627 C CA . ASN A 1 85 ? 45.026 13.531 -11.710 1.00 49.62 85 ASN A CA 1
ATOM 628 C C . ASN A 1 85 ? 45.213 12.437 -12.765 1.00 49.62 85 ASN A C 1
ATOM 630 O O . ASN A 1 85 ? 44.291 11.713 -13.137 1.00 49.62 85 ASN A O 1
ATOM 634 N N . ALA A 1 86 ? 46.445 12.359 -13.262 1.00 50.59 86 ALA A N 1
ATOM 635 C CA . ALA A 1 86 ? 46.957 11.218 -13.989 1.00 50.59 86 ALA A CA 1
ATOM 636 C C . ALA A 1 86 ? 47.176 10.069 -12.992 1.00 50.59 86 ALA A C 1
ATOM 638 O O . ALA A 1 86 ? 48.173 10.032 -12.278 1.00 50.59 86 ALA A O 1
ATOM 639 N N . GLY A 1 87 ? 46.242 9.123 -12.960 1.00 43.22 87 GLY A N 1
ATOM 640 C CA . GLY A 1 87 ? 46.369 7.879 -12.209 1.00 43.22 87 GLY A CA 1
ATOM 641 C C . GLY A 1 87 ? 45.828 6.734 -13.043 1.00 43.22 87 GLY A C 1
ATOM 642 O O . GLY A 1 87 ? 44.629 6.478 -13.047 1.00 43.22 87 GLY A O 1
ATOM 643 N N . GLY A 1 88 ? 46.715 6.086 -13.797 1.00 52.03 88 GLY A N 1
ATOM 644 C CA . GLY A 1 88 ? 46.386 4.937 -14.623 1.00 52.03 88 GLY A CA 1
ATOM 645 C C . GLY A 1 88 ? 45.802 3.791 -13.802 1.00 52.03 88 GLY A C 1
ATOM 646 O O . GLY A 1 88 ? 46.424 3.307 -12.862 1.00 52.03 88 GLY A O 1
ATOM 647 N N . PHE A 1 89 ? 44.635 3.318 -14.224 1.00 43.91 89 PHE A N 1
ATOM 648 C CA . PHE A 1 89 ? 44.197 1.952 -13.985 1.00 43.91 89 PHE A CA 1
ATOM 649 C C . PHE A 1 89 ? 43.891 1.327 -15.341 1.00 43.91 89 PHE A C 1
ATOM 651 O O . PHE A 1 89 ? 42.808 1.468 -15.902 1.00 43.91 89 PHE A O 1
ATOM 658 N N . THR A 1 90 ? 44.887 0.636 -15.881 1.00 51.78 90 THR A N 1
ATOM 659 C CA . THR A 1 90 ? 44.687 -0.424 -16.863 1.00 51.78 90 THR A CA 1
ATOM 660 C C . THR A 1 90 ? 43.974 -1.576 -16.150 1.00 51.78 90 THR A C 1
ATOM 662 O O . THR A 1 90 ? 44.625 -2.416 -15.536 1.00 51.78 90 THR A O 1
ATOM 665 N N . SER A 1 91 ? 42.638 -1.593 -16.162 1.00 58.91 91 SER A N 1
ATOM 666 C CA . SER A 1 91 ? 41.883 -2.825 -15.898 1.00 58.91 91 SER A CA 1
ATOM 667 C C . SER A 1 91 ? 41.675 -3.537 -17.221 1.00 58.91 91 SER A C 1
ATOM 669 O O . SER A 1 91 ? 40.781 -3.221 -18.004 1.00 58.91 91 SER A O 1
ATOM 671 N N . GLU A 1 92 ? 42.606 -4.449 -17.461 1.00 53.22 92 GLU A N 1
ATOM 672 C CA . GLU A 1 92 ? 42.538 -5.533 -18.422 1.00 53.22 92 GLU A CA 1
ATOM 673 C C . GLU A 1 92 ? 41.180 -6.234 -18.306 1.00 53.22 92 GLU A C 1
ATOM 675 O O . GLU A 1 92 ? 40.780 -6.699 -17.238 1.00 53.22 92 GLU A O 1
ATOM 680 N N . ALA A 1 93 ? 40.438 -6.220 -19.409 1.00 48.69 93 ALA A N 1
ATOM 681 C CA . ALA A 1 93 ? 39.156 -6.882 -19.530 1.00 48.69 93 ALA A CA 1
ATOM 682 C C . ALA A 1 93 ? 39.369 -8.401 -19.511 1.00 48.69 93 ALA A C 1
ATOM 684 O O . ALA A 1 93 ? 39.966 -8.946 -20.435 1.00 48.69 93 ALA A O 1
ATOM 685 N N . ASP A 1 94 ? 38.854 -9.064 -18.477 1.00 55.12 94 ASP A N 1
ATOM 686 C CA . ASP A 1 94 ? 38.664 -10.513 -18.434 1.00 55.12 94 ASP A CA 1
ATOM 687 C C . ASP A 1 94 ? 37.342 -10.860 -19.152 1.00 55.12 94 ASP A C 1
ATOM 689 O O . ASP A 1 94 ? 36.266 -10.468 -18.680 1.00 55.12 94 ASP A O 1
ATOM 693 N N . PRO A 1 95 ? 37.361 -11.522 -20.325 1.00 63.66 95 PRO A N 1
ATOM 694 C CA . PRO A 1 95 ? 36.153 -11.951 -21.003 1.00 63.66 95 PRO A CA 1
ATOM 695 C C . PRO A 1 95 ? 35.810 -13.388 -20.579 1.00 63.66 95 PRO A C 1
ATOM 697 O O . PRO A 1 95 ? 36.602 -14.302 -20.767 1.00 63.66 95 PRO A O 1
ATOM 700 N N . GLN A 1 96 ? 34.563 -13.594 -20.142 1.00 57.72 96 GLN A N 1
ATOM 701 C CA . GLN A 1 96 ? 33.901 -14.885 -19.855 1.00 57.72 96 GLN A CA 1
ATOM 702 C C . GLN A 1 96 ? 33.871 -15.374 -18.397 1.00 57.72 96 GLN A C 1
ATOM 704 O O . GLN A 1 96 ? 34.240 -16.509 -18.097 1.00 57.72 96 GLN A O 1
ATOM 709 N N . ALA A 1 97 ? 33.173 -14.641 -17.533 1.00 53.00 97 ALA A N 1
ATOM 710 C CA . ALA A 1 97 ? 32.349 -15.301 -16.521 1.00 53.00 97 ALA A CA 1
ATOM 711 C C . ALA A 1 97 ? 30.935 -15.503 -17.094 1.00 53.00 97 ALA A C 1
ATOM 713 O O . ALA A 1 97 ? 30.112 -14.589 -17.113 1.00 53.00 97 ALA A O 1
ATOM 714 N N . ARG A 1 98 ? 30.651 -16.702 -17.623 1.00 59.41 98 ARG A N 1
ATOM 715 C CA . ARG A 1 98 ? 29.275 -17.120 -17.943 1.00 59.41 98 ARG A CA 1
ATOM 716 C C . ARG A 1 98 ? 28.469 -17.084 -16.635 1.00 59.41 98 ARG A C 1
ATOM 718 O O . ARG A 1 98 ? 28.885 -17.764 -15.695 1.00 59.41 98 ARG A O 1
ATOM 725 N N . PRO A 1 99 ? 27.339 -16.362 -16.544 1.00 72.44 99 PRO A N 1
ATOM 726 C CA . PRO A 1 99 ? 26.465 -16.495 -15.387 1.00 72.44 99 PRO A CA 1
ATOM 727 C C . PRO A 1 99 ? 26.016 -17.965 -15.278 1.00 72.44 99 PRO A C 1
ATOM 729 O O . PRO A 1 99 ? 25.685 -18.572 -16.305 1.00 72.44 99 PRO A O 1
ATOM 732 N N . PRO A 1 100 ? 26.051 -18.576 -14.080 1.00 74.25 100 PRO A N 1
ATOM 733 C CA . PRO A 1 100 ? 25.550 -19.929 -13.892 1.00 74.25 100 PRO A CA 1
ATOM 734 C C . PRO A 1 100 ? 24.072 -19.968 -14.288 1.00 74.25 100 PRO A C 1
ATOM 736 O O . PRO A 1 100 ? 23.300 -19.076 -13.937 1.00 74.25 100 PRO A O 1
ATOM 739 N N . ALA A 1 101 ? 23.688 -20.986 -15.059 1.00 71.69 101 ALA A N 1
ATOM 740 C CA . ALA A 1 101 ? 22.304 -21.184 -15.464 1.00 71.69 101 ALA A CA 1
ATOM 741 C C . ALA A 1 101 ? 21.390 -21.238 -14.222 1.00 71.69 101 ALA A C 1
ATOM 743 O O . ALA A 1 101 ? 21.788 -21.836 -13.215 1.00 71.69 101 ALA A O 1
ATOM 744 N N . PRO A 1 102 ? 20.184 -20.644 -14.273 1.00 70.81 102 PRO A N 1
ATOM 745 C CA . PRO A 1 102 ? 19.217 -20.746 -13.191 1.00 70.81 102 PRO A CA 1
ATOM 746 C C . PRO A 1 102 ? 18.905 -22.223 -12.955 1.00 70.81 102 PRO A C 1
ATOM 748 O O . PRO A 1 102 ? 18.344 -22.903 -13.815 1.00 70.81 102 PRO A O 1
ATOM 751 N N . GLN A 1 103 ? 19.322 -22.736 -11.800 1.00 71.44 103 GLN A N 1
ATOM 752 C CA . GLN A 1 103 ? 18.943 -24.073 -11.375 1.00 71.44 103 GLN A CA 1
ATOM 753 C C . GLN A 1 103 ? 17.447 -24.041 -11.073 1.00 71.44 103 GLN A C 1
ATOM 755 O O . GLN A 1 103 ? 16.999 -23.313 -10.188 1.00 71.44 103 GLN A O 1
ATOM 760 N N . VAL A 1 104 ? 16.673 -24.801 -11.844 1.00 72.25 104 VAL A N 1
ATOM 761 C CA . VAL A 1 104 ? 15.275 -25.095 -11.538 1.00 72.25 104 VAL A CA 1
ATOM 762 C C . VAL A 1 104 ? 15.286 -25.929 -10.260 1.00 72.25 104 VAL A C 1
ATOM 764 O O . VAL A 1 104 ? 15.556 -27.126 -10.293 1.00 72.25 104 VAL A O 1
ATOM 767 N N . ILE A 1 105 ? 15.081 -25.274 -9.118 1.00 65.25 105 ILE A N 1
ATOM 768 C CA . ILE A 1 105 ? 14.879 -25.949 -7.838 1.00 65.25 105 ILE A CA 1
ATOM 769 C C . ILE A 1 105 ? 13.472 -26.539 -7.899 1.00 65.25 105 ILE A C 1
ATOM 771 O O . ILE A 1 105 ? 12.481 -25.849 -7.667 1.00 65.25 105 ILE A O 1
ATOM 775 N N . GLU A 1 106 ? 13.385 -27.807 -8.284 1.00 69.69 106 GLU A N 1
ATOM 776 C CA . GLU A 1 106 ? 12.162 -28.587 -8.162 1.00 69.69 106 GLU A CA 1
ATOM 777 C C . GLU A 1 106 ? 11.848 -28.723 -6.657 1.00 69.69 106 GLU A C 1
ATOM 779 O O . GLU A 1 106 ? 12.717 -29.152 -5.889 1.00 69.69 106 GLU A O 1
ATOM 784 N N . PRO A 1 107 ? 10.666 -28.286 -6.184 1.00 71.88 107 PRO A N 1
ATOM 785 C CA . PRO A 1 107 ? 10.328 -28.349 -4.771 1.00 71.88 107 PRO A CA 1
ATOM 786 C C . PRO A 1 107 ? 10.247 -29.815 -4.342 1.00 71.88 107 PRO A C 1
ATOM 788 O O . PRO A 1 107 ? 9.287 -30.519 -4.651 1.00 71.88 107 PRO A O 1
ATOM 791 N N . VAL A 1 108 ? 11.262 -30.276 -3.607 1.00 74.56 108 VAL A N 1
ATOM 792 C CA . VAL A 1 108 ? 11.211 -31.544 -2.877 1.00 74.56 108 VAL A CA 1
ATOM 793 C C . VAL A 1 108 ? 10.102 -31.413 -1.840 1.00 74.56 108 VAL A C 1
ATOM 795 O O . VAL A 1 108 ? 10.274 -30.766 -0.810 1.00 74.56 108 VAL A O 1
ATOM 798 N N . VAL A 1 109 ? 8.943 -31.998 -2.137 1.00 79.00 109 VAL A N 1
ATOM 799 C CA . VAL A 1 109 ? 7.863 -32.196 -1.170 1.00 79.00 109 VAL A CA 1
ATOM 800 C C . VAL A 1 109 ? 8.336 -33.290 -0.207 1.00 79.00 109 VAL A C 1
ATOM 802 O O . VAL A 1 109 ? 8.469 -34.440 -0.632 1.00 79.00 109 VAL A O 1
ATOM 805 N N . PRO A 1 110 ? 8.647 -32.977 1.066 1.00 80.00 110 PRO A N 1
ATOM 806 C CA . PRO A 1 110 ? 8.987 -34.009 2.032 1.00 80.00 110 PRO A CA 1
ATOM 807 C C . PRO A 1 110 ? 7.771 -34.927 2.236 1.00 80.00 110 PRO A C 1
ATOM 809 O O . PRO A 1 110 ? 6.641 -34.429 2.301 1.00 80.00 110 PRO A O 1
ATOM 812 N N . PRO A 1 111 ? 7.963 -36.255 2.337 1.00 81.06 111 PRO A N 1
ATOM 813 C CA . PRO A 1 111 ? 6.866 -37.158 2.650 1.00 81.06 111 PRO A CA 1
ATOM 814 C C . PRO A 1 111 ? 6.257 -36.776 4.009 1.00 81.06 111 PRO A C 1
ATOM 816 O O . PRO A 1 111 ? 6.994 -36.388 4.924 1.00 81.06 111 PRO A O 1
ATOM 819 N N . PRO A 1 112 ? 4.924 -36.855 4.159 1.00 76.75 112 PRO A N 1
ATOM 820 C CA . PRO A 1 112 ? 4.271 -36.550 5.421 1.00 76.75 112 PRO A CA 1
ATOM 821 C C . PRO A 1 112 ? 4.796 -37.496 6.513 1.00 76.75 112 PRO A C 1
ATOM 823 O O . PRO A 1 112 ? 4.929 -38.696 6.266 1.00 76.75 112 PRO A O 1
ATOM 826 N N . PRO A 1 113 ? 5.106 -36.990 7.719 1.00 75.25 113 PRO A N 1
ATOM 827 C CA . PRO A 1 113 ? 5.514 -37.842 8.825 1.00 75.25 113 PRO A CA 1
ATOM 828 C C . PRO A 1 113 ? 4.358 -38.774 9.209 1.00 75.25 113 PRO A C 1
ATOM 830 O O . PRO A 1 113 ? 3.289 -38.324 9.622 1.00 75.25 113 PRO A O 1
ATOM 833 N N . GLU A 1 114 ? 4.572 -40.081 9.073 1.00 68.75 114 GLU A N 1
ATOM 834 C CA . GLU A 1 114 ? 3.659 -41.109 9.572 1.00 68.75 114 GLU A CA 1
ATOM 835 C C . GLU A 1 114 ? 3.781 -41.184 11.100 1.00 68.75 114 GLU A C 1
ATOM 837 O O . GLU A 1 114 ? 4.628 -41.879 11.659 1.00 68.75 114 GLU A O 1
ATOM 842 N N . TRP A 1 115 ? 2.942 -40.424 11.805 1.00 63.72 115 TRP A N 1
ATOM 843 C CA . TRP A 1 115 ? 2.839 -40.499 13.260 1.00 63.72 115 TRP A CA 1
ATOM 844 C C . TRP A 1 115 ? 2.014 -41.729 13.658 1.00 63.72 115 TRP A C 1
ATOM 846 O O . TRP A 1 115 ? 0.794 -41.658 13.813 1.00 63.72 115 TRP A O 1
ATOM 856 N N . THR A 1 116 ? 2.666 -42.874 13.856 1.00 63.25 116 THR A N 1
ATOM 857 C CA . THR A 1 116 ? 2.055 -44.014 14.553 1.00 63.25 116 THR A CA 1
ATOM 858 C C . THR A 1 116 ? 1.917 -43.689 16.042 1.00 63.25 116 THR A C 1
ATOM 860 O O . THR A 1 116 ? 2.848 -43.885 16.824 1.00 63.25 116 THR A O 1
ATOM 863 N N . PHE A 1 117 ? 0.754 -43.175 16.446 1.00 57.16 117 PHE A N 1
ATOM 864 C CA . PHE A 1 117 ? 0.394 -43.016 17.855 1.00 57.16 117 PHE A CA 1
ATOM 865 C C . PHE A 1 117 ? 0.045 -44.380 18.460 1.00 57.16 117 PHE A C 1
ATOM 867 O O . PHE A 1 117 ? -1.004 -44.955 18.180 1.00 57.16 117 PHE A O 1
ATOM 874 N N . VAL A 1 118 ? 0.925 -44.891 19.319 1.00 70.06 118 VAL A N 1
ATOM 875 C CA . VAL A 1 118 ? 0.619 -46.009 20.218 1.00 70.06 118 VAL A CA 1
ATOM 876 C C . VAL A 1 118 ? -0.108 -45.427 21.439 1.00 70.06 118 VAL A C 1
ATOM 878 O O . VAL A 1 118 ? 0.477 -44.581 22.120 1.00 70.06 118 VAL A O 1
ATOM 881 N N . PRO A 1 119 ? -1.359 -45.818 21.748 1.00 66.12 119 PRO A N 1
ATOM 882 C CA . PRO A 1 119 ? -2.049 -45.319 22.931 1.00 66.12 119 PRO A CA 1
ATOM 883 C C . PRO A 1 119 ? -1.433 -45.948 24.187 1.00 66.12 119 PRO A C 1
ATOM 885 O O . PRO A 1 119 ? -1.822 -47.029 24.628 1.00 66.12 119 PRO A O 1
ATOM 888 N N . ALA A 1 120 ? -0.450 -45.269 24.776 1.00 57.59 120 ALA A N 1
ATOM 889 C CA . ALA A 1 120 ? -0.001 -45.569 26.125 1.00 57.59 120 ALA A CA 1
ATOM 890 C C . ALA A 1 120 ? -1.069 -45.071 27.109 1.00 57.59 120 ALA A C 1
ATOM 892 O O . ALA A 1 120 ? -1.294 -43.870 27.252 1.00 57.59 120 ALA A O 1
ATOM 893 N N . SER A 1 121 ? -1.743 -46.008 27.775 1.00 60.22 121 SER A N 1
ATOM 894 C CA . SER A 1 121 ? -2.666 -45.736 28.877 1.00 60.22 121 SER A CA 1
ATOM 895 C C . SER A 1 121 ? -1.882 -45.186 30.074 1.00 60.22 121 SER A C 1
ATOM 897 O O . SER A 1 121 ? -1.420 -45.944 30.925 1.00 60.22 121 SER A O 1
ATOM 899 N N . ILE A 1 122 ? -1.686 -43.867 30.118 1.00 63.00 122 ILE A N 1
ATOM 900 C CA . ILE A 1 122 ? -1.051 -43.170 31.241 1.00 63.00 122 ILE A CA 1
ATOM 901 C C . ILE A 1 122 ? -2.096 -43.030 32.365 1.00 63.00 122 ILE A C 1
ATOM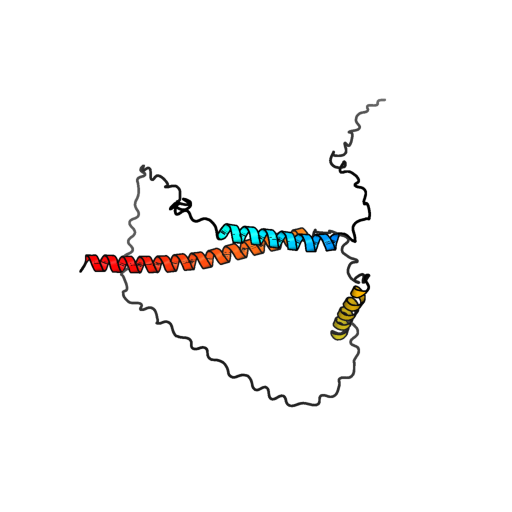 903 O O . ILE A 1 122 ? -3.174 -42.486 32.117 1.00 63.00 122 ILE A O 1
ATOM 907 N N . PRO A 1 123 ? -1.827 -43.521 33.590 1.00 74.12 123 PRO A N 1
ATOM 908 C CA . PRO A 1 123 ? -2.735 -43.348 34.722 1.00 74.12 123 PRO A CA 1
ATOM 909 C C . PRO A 1 123 ? -2.900 -41.856 35.067 1.00 74.12 123 PRO A C 1
ATOM 911 O O . PRO A 1 123 ? -1.939 -41.093 34.934 1.00 74.12 123 PRO A O 1
ATOM 914 N N . PRO A 1 124 ? -4.092 -41.416 35.516 1.00 71.12 124 PRO A N 1
ATOM 915 C CA . PRO A 1 124 ? -4.348 -40.009 35.800 1.00 71.12 124 PRO A CA 1
ATOM 916 C C . PRO A 1 124 ? -3.410 -39.503 36.911 1.00 71.12 124 PRO A C 1
ATOM 918 O O . PRO A 1 124 ? -3.306 -40.151 37.958 1.00 71.12 124 PRO A O 1
ATOM 921 N N . PRO A 1 125 ? -2.719 -38.363 36.721 1.00 63.91 125 PRO A N 1
ATOM 922 C CA . PRO A 1 125 ? -1.898 -37.782 37.771 1.00 63.91 125 PRO A CA 1
ATOM 923 C C . PRO A 1 125 ? -2.789 -37.281 38.913 1.00 63.91 125 PRO A C 1
ATOM 925 O O . PRO A 1 125 ? -3.741 -36.532 38.692 1.00 63.91 125 PRO A O 1
ATOM 928 N N . SER A 1 126 ? -2.461 -37.677 40.146 1.00 63.53 126 SER A N 1
ATOM 929 C CA . SER A 1 126 ? -3.069 -37.114 41.356 1.00 63.53 126 SER A CA 1
ATOM 930 C C . SER A 1 126 ? -2.908 -35.586 41.381 1.00 63.53 126 SER A C 1
ATOM 932 O O . SER A 1 126 ? -1.804 -35.096 41.114 1.00 63.53 126 SER A O 1
ATOM 934 N N . PRO A 1 127 ? -3.956 -34.819 41.741 1.00 62.66 127 PRO A N 1
ATOM 935 C CA . PRO A 1 127 ? -3.889 -33.366 41.822 1.00 62.66 127 PRO A CA 1
ATOM 936 C C . PRO A 1 127 ? -3.067 -32.937 43.045 1.00 62.66 127 PRO A C 1
ATOM 938 O O . PRO A 1 127 ? -3.594 -32.681 44.126 1.00 62.66 127 PRO A O 1
ATOM 941 N N . SER A 1 128 ? -1.749 -32.850 42.882 1.00 53.62 128 SER A N 1
ATOM 942 C CA . SER A 1 128 ? -0.892 -32.135 43.826 1.00 53.62 128 SER A CA 1
ATOM 943 C C . SER A 1 128 ? -1.114 -30.638 43.641 1.00 53.62 128 SER A C 1
ATOM 945 O O . SER A 1 128 ? -0.666 -30.055 42.652 1.00 53.62 128 SER A O 1
ATOM 947 N N . ALA A 1 129 ? -1.810 -30.032 44.601 1.00 54.00 129 ALA A N 1
ATOM 948 C CA . ALA A 1 129 ? -2.013 -28.596 44.731 1.00 54.00 129 ALA A CA 1
ATOM 949 C C . ALA A 1 129 ? -0.663 -27.857 44.735 1.00 54.00 129 ALA A C 1
ATOM 951 O O . ALA A 1 129 ? 0.007 -27.740 45.761 1.00 54.00 129 ALA A O 1
ATOM 952 N N . ARG A 1 130 ? -0.241 -27.362 43.567 1.00 48.78 130 ARG A N 1
ATOM 953 C CA . ARG A 1 130 ? 0.831 -26.370 43.468 1.00 48.78 130 ARG A CA 1
ATOM 954 C C . ARG A 1 130 ? 0.212 -25.005 43.730 1.00 48.78 130 ARG A C 1
ATOM 956 O O . ARG A 1 130 ? -0.205 -24.306 42.814 1.00 48.78 130 ARG A O 1
ATOM 963 N N . SER A 1 131 ? 0.117 -24.669 45.008 1.00 59.69 131 SER A N 1
ATOM 964 C CA . SER A 1 131 ? -0.273 -23.350 45.489 1.00 59.69 131 SER A CA 1
ATOM 965 C C . SER A 1 131 ? 0.716 -22.302 44.974 1.00 59.69 131 SER A C 1
ATOM 967 O O . SER A 1 131 ? 1.883 -22.314 45.361 1.00 59.69 131 SER A O 1
ATOM 969 N N . GLY A 1 132 ? 0.263 -21.403 44.100 1.00 68.56 132 GLY A N 1
ATOM 970 C CA . GLY A 1 132 ? 1.002 -20.178 43.788 1.00 68.56 132 GLY A CA 1
ATOM 971 C C . GLY A 1 132 ? 0.608 -19.502 42.482 1.00 68.56 132 GLY A C 1
ATOM 972 O O . GLY A 1 132 ? 0.569 -18.279 42.433 1.00 68.56 132 GLY A O 1
ATOM 973 N N . MET A 1 133 ? 0.272 -20.268 41.443 1.00 65.75 133 MET A N 1
ATOM 974 C CA . MET A 1 133 ? -0.210 -19.709 40.178 1.00 65.75 133 MET A CA 1
ATOM 975 C C . MET A 1 133 ? -1.496 -20.420 39.757 1.00 65.75 133 MET A C 1
ATOM 977 O O . MET A 1 133 ? -1.547 -21.648 39.874 1.00 65.75 133 MET A O 1
ATOM 981 N N . PRO A 1 134 ? -2.532 -19.678 39.315 1.00 79.06 134 PRO A N 1
ATOM 982 C CA . PRO A 1 134 ? -3.750 -20.288 38.800 1.00 79.06 134 PRO A CA 1
ATOM 983 C C . PRO A 1 134 ? -3.372 -21.261 37.689 1.00 79.06 134 PRO A C 1
ATOM 985 O O . PRO A 1 134 ? -2.476 -20.987 36.881 1.00 79.06 134 PRO A O 1
ATOM 988 N N . SER A 1 135 ? -4.009 -22.429 37.683 1.00 86.19 135 SER A N 1
ATOM 989 C CA . SER A 1 135 ? -3.766 -23.381 36.611 1.00 86.19 135 SER A CA 1
ATOM 990 C C . SER A 1 135 ? -4.177 -22.747 35.279 1.00 86.19 135 SER A C 1
ATOM 992 O O . SER A 1 135 ? -5.040 -21.870 35.229 1.00 86.19 135 SER A O 1
ATOM 994 N N . LEU A 1 136 ? -3.574 -23.192 34.176 1.00 82.88 136 LEU A N 1
ATOM 995 C CA . LEU A 1 136 ? -3.970 -22.734 32.842 1.00 82.88 136 LEU A CA 1
ATOM 996 C C . LEU A 1 136 ? -5.484 -22.932 32.614 1.00 82.88 136 LEU A C 1
ATOM 998 O O . LEU A 1 136 ? -6.139 -22.082 32.019 1.00 82.88 136 LEU A O 1
ATOM 1002 N N . ALA A 1 137 ? -6.044 -24.025 33.143 1.00 87.31 137 ALA A N 1
ATOM 1003 C CA . ALA A 1 137 ? -7.475 -24.301 33.104 1.00 87.31 137 ALA A CA 1
ATOM 1004 C C . ALA A 1 137 ? -8.296 -23.253 33.877 1.00 87.31 137 ALA A C 1
ATOM 1006 O O . ALA A 1 137 ? -9.324 -22.814 33.370 1.00 87.31 137 ALA A O 1
ATOM 1007 N N . ASP A 1 138 ? -7.821 -22.793 35.040 1.00 85.56 138 ASP A N 1
ATOM 1008 C CA . ASP A 1 138 ? -8.473 -21.717 35.800 1.00 85.56 138 ASP A CA 1
ATOM 1009 C C . ASP A 1 138 ? -8.407 -20.374 35.064 1.00 85.56 138 ASP A C 1
ATOM 1011 O O . ASP A 1 138 ? -9.368 -19.611 35.105 1.00 85.56 138 ASP A O 1
ATOM 1015 N N . ALA A 1 139 ? -7.314 -20.087 34.348 1.00 89.50 139 ALA A N 1
ATOM 1016 C CA . ALA A 1 139 ? -7.207 -18.877 33.531 1.00 89.50 139 ALA A CA 1
ATOM 1017 C C . ALA A 1 139 ? -8.234 -18.875 32.384 1.00 89.50 139 ALA A C 1
ATOM 1019 O O . ALA A 1 139 ? -8.914 -17.875 32.168 1.00 89.50 139 ALA A O 1
ATOM 1020 N N . PHE A 1 140 ? -8.404 -20.005 31.687 1.00 91.12 140 PHE A N 1
ATOM 1021 C CA . PHE A 1 140 ? -9.426 -20.132 30.643 1.00 91.12 140 PHE A CA 1
ATOM 1022 C C . PHE A 1 140 ? -10.848 -20.119 31.207 1.00 91.12 140 PHE A C 1
ATOM 1024 O O . PHE A 1 140 ? -11.722 -19.478 30.627 1.00 91.12 140 PHE A O 1
ATOM 1031 N N . ALA A 1 141 ? -11.079 -20.768 32.351 1.00 91.81 141 ALA A N 1
ATOM 1032 C CA . ALA A 1 141 ? -12.365 -20.709 33.038 1.00 91.81 141 ALA A CA 1
ATOM 1033 C C . ALA A 1 141 ? -12.709 -19.272 33.466 1.00 91.81 141 ALA A C 1
ATOM 1035 O O . ALA A 1 141 ? -13.852 -18.852 33.311 1.00 91.81 141 ALA A O 1
ATOM 1036 N N . ALA A 1 142 ? -11.724 -18.500 33.935 1.00 88.81 142 ALA A N 1
ATOM 1037 C CA . ALA A 1 142 ? -11.903 -17.096 34.293 1.00 88.81 142 ALA A CA 1
ATOM 1038 C C . ALA A 1 142 ? -12.226 -16.217 33.074 1.00 88.81 142 ALA A C 1
ATOM 1040 O O . ALA A 1 142 ? -13.119 -15.379 33.164 1.00 88.81 142 ALA A O 1
ATOM 1041 N N . ILE A 1 143 ? -11.557 -16.427 31.933 1.00 89.88 143 ILE A N 1
ATOM 1042 C CA . ILE A 1 143 ? -11.853 -15.697 30.688 1.00 89.88 143 ILE A CA 1
ATOM 1043 C C . ILE A 1 143 ? -13.273 -16.018 30.196 1.00 89.88 143 ILE A C 1
ATOM 1045 O O . ILE A 1 143 ? -14.028 -15.101 29.887 1.00 89.88 143 ILE A O 1
ATOM 1049 N N . LEU A 1 144 ? -13.669 -17.296 30.192 1.00 90.94 144 LEU A N 1
ATOM 1050 C CA . LEU A 1 144 ? -15.006 -17.712 29.752 1.00 90.94 144 LEU A CA 1
ATOM 1051 C C . LEU A 1 144 ? -16.112 -17.187 30.683 1.00 90.94 144 LEU A C 1
ATOM 1053 O O . LEU A 1 144 ? -17.166 -16.751 30.227 1.00 90.94 144 LEU A O 1
ATOM 1057 N N . ALA A 1 145 ? -15.875 -17.212 31.997 1.00 85.12 145 ALA A N 1
ATOM 1058 C CA . ALA A 1 145 ? -16.803 -16.664 32.980 1.00 85.12 145 ALA A CA 1
ATOM 1059 C C . ALA A 1 145 ? -16.934 -15.139 32.850 1.00 85.12 145 ALA A C 1
ATOM 1061 O O . ALA A 1 145 ? -18.036 -14.611 32.988 1.00 85.12 145 ALA A O 1
ATOM 1062 N N . ALA A 1 146 ? -15.835 -14.438 32.554 1.00 81.44 146 ALA A N 1
ATOM 1063 C CA . ALA A 1 146 ? -15.857 -13.003 32.298 1.00 81.44 146 ALA A CA 1
ATOM 1064 C C . ALA A 1 146 ? -16.657 -12.664 31.031 1.00 81.44 146 ALA A C 1
ATOM 1066 O O . ALA A 1 146 ? -17.468 -11.746 31.066 1.00 81.44 146 ALA A O 1
ATOM 1067 N N . GLU A 1 147 ? -16.508 -13.437 29.953 1.00 81.56 147 GLU A N 1
ATOM 1068 C CA . GLU A 1 147 ? -17.274 -13.251 28.712 1.00 81.56 147 GLU A CA 1
ATOM 1069 C C . GLU A 1 147 ? -18.782 -13.470 28.928 1.00 81.56 147 GLU A C 1
ATOM 1071 O O . GLU A 1 147 ? -19.612 -12.677 28.484 1.00 81.56 147 GLU A O 1
ATOM 1076 N N . GLN A 1 148 ? -19.151 -14.507 29.685 1.00 86.19 148 GLN A N 1
ATOM 1077 C CA . GLN A 1 148 ? -20.552 -14.766 30.033 1.00 86.19 148 GLN A CA 1
ATOM 1078 C C . GLN A 1 148 ? -21.137 -13.693 30.962 1.00 86.19 148 GLN A C 1
ATOM 1080 O O . GLN A 1 148 ? -22.330 -13.399 30.884 1.00 86.19 148 GLN A O 1
ATOM 1085 N N . ALA A 1 149 ? -20.314 -13.094 31.826 1.00 72.31 149 ALA A N 1
ATOM 1086 C CA . ALA A 1 149 ? -20.722 -11.994 32.696 1.00 72.31 149 ALA A CA 1
ATOM 1087 C C . ALA A 1 149 ? -20.848 -10.655 31.946 1.00 72.31 149 ALA A C 1
ATOM 1089 O O . ALA A 1 149 ? -21.687 -9.830 32.312 1.00 72.31 149 ALA A O 1
ATOM 1090 N N . ASP A 1 150 ? -20.071 -10.441 30.881 1.00 64.12 150 ASP A N 1
ATOM 1091 C CA . ASP A 1 150 ? -20.115 -9.216 30.072 1.00 64.12 150 ASP A CA 1
ATOM 1092 C C . ASP A 1 150 ? -21.411 -9.110 29.248 1.00 64.12 150 ASP A C 1
ATOM 1094 O O . ASP A 1 150 ? -21.968 -8.026 29.075 1.00 64.12 150 ASP A O 1
ATOM 1098 N N . ALA A 1 151 ? -22.008 -10.252 28.887 1.00 67.38 151 ALA A N 1
ATOM 1099 C CA . ALA A 1 151 ? -23.362 -10.304 28.328 1.00 67.38 151 ALA A CA 1
ATOM 1100 C C . ALA A 1 151 ? -24.447 -9.750 29.284 1.00 67.38 151 ALA A C 1
ATOM 1102 O O . ALA A 1 151 ? -25.553 -9.437 28.842 1.00 67.38 151 ALA A O 1
ATOM 1103 N N . MET A 1 152 ? -24.145 -9.602 30.584 1.00 64.50 152 MET A N 1
ATOM 1104 C CA . MET A 1 152 ? -25.029 -9.009 31.599 1.00 64.50 152 MET A CA 1
ATOM 1105 C C . MET A 1 152 ? -24.635 -7.572 32.001 1.00 64.50 152 MET A C 1
ATOM 1107 O O . MET A 1 152 ? -25.304 -6.970 32.840 1.00 64.50 152 MET A O 1
ATOM 1111 N N . GLY A 1 153 ? -23.617 -6.984 31.361 1.00 55.03 153 GLY A N 1
ATOM 1112 C CA . GLY A 1 153 ? -23.426 -5.533 31.285 1.00 55.03 153 GLY A CA 1
ATOM 1113 C C . GLY A 1 153 ? -22.689 -4.830 32.430 1.00 55.03 153 GLY A C 1
ATOM 1114 O O . GLY A 1 153 ? -22.652 -3.601 32.413 1.00 55.03 153 GLY A O 1
ATOM 1115 N N . THR A 1 154 ? -22.086 -5.526 33.401 1.00 53.97 154 THR A N 1
ATOM 1116 C CA . THR A 1 154 ? -21.283 -4.865 34.460 1.00 53.97 154 THR A CA 1
ATOM 1117 C C . THR A 1 154 ? -20.134 -5.733 35.001 1.00 53.97 154 THR A C 1
ATOM 1119 O O . THR A 1 154 ? -20.029 -5.939 36.211 1.00 53.97 154 THR A O 1
ATOM 1122 N N . ALA A 1 155 ? -19.268 -6.273 34.141 1.00 54.06 155 ALA A N 1
ATOM 1123 C CA . ALA A 1 155 ? -18.054 -6.958 34.595 1.00 54.06 155 ALA A CA 1
ATOM 1124 C C . ALA A 1 155 ? -16.892 -5.955 34.748 1.00 54.06 155 ALA A C 1
ATOM 1126 O O . ALA A 1 155 ? -16.122 -5.705 33.824 1.00 54.06 155 ALA A O 1
ATOM 1127 N N . GLU A 1 156 ? -16.768 -5.350 35.932 1.00 59.69 156 GLU A N 1
ATOM 1128 C CA . GLU A 1 156 ? -15.615 -4.519 36.293 1.00 59.69 156 GLU A CA 1
ATOM 1129 C C . GLU A 1 156 ? -14.373 -5.413 36.476 1.00 59.69 156 GLU A C 1
ATOM 1131 O O . GLU A 1 156 ? -14.293 -6.234 37.390 1.00 59.69 156 GLU A O 1
ATOM 1136 N N . TRP A 1 157 ? -13.418 -5.297 35.551 1.00 50.38 157 TRP A N 1
ATOM 1137 C CA . TRP A 1 157 ? -12.241 -6.164 35.463 1.00 50.38 157 TRP A CA 1
ATOM 1138 C C . TRP A 1 157 ? -11.299 -5.996 36.679 1.00 50.38 157 TRP A C 1
ATOM 1140 O O . TRP A 1 157 ? -10.802 -4.883 36.913 1.00 50.38 157 TRP A O 1
ATOM 1150 N N . PRO A 1 158 ? -10.971 -7.068 37.436 1.00 51.88 158 PRO A N 1
ATOM 1151 C CA . PRO A 1 158 ? -10.066 -7.004 38.583 1.00 51.88 158 PRO A CA 1
ATOM 1152 C C . PRO A 1 158 ? -8.618 -6.860 38.094 1.00 51.88 158 PRO A C 1
ATOM 1154 O O . PRO A 1 158 ? -7.878 -7.821 37.907 1.00 51.88 158 PRO A O 1
ATOM 1157 N N . GLY A 1 159 ? -8.235 -5.614 37.835 1.00 54.44 159 GLY A N 1
ATOM 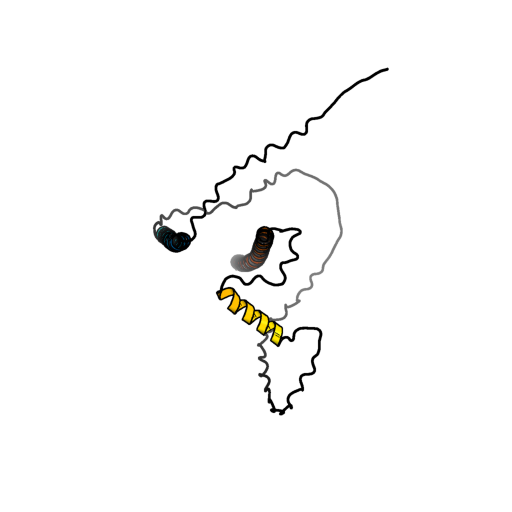1158 C CA . GLY A 1 159 ? -6.921 -5.228 37.318 1.00 54.44 159 GLY A CA 1
ATOM 1159 C C . GLY A 1 159 ? -6.836 -3.758 36.907 1.00 54.44 159 GLY A C 1
ATOM 1160 O O . GLY A 1 159 ? -5.741 -3.215 36.792 1.00 54.44 159 GLY A O 1
ATOM 1161 N N . SER A 1 160 ? -7.975 -3.072 36.765 1.00 51.19 160 SER A N 1
ATOM 1162 C CA . SER A 1 160 ? -8.021 -1.660 36.361 1.00 51.19 160 SER A CA 1
ATOM 1163 C C . SER A 1 160 ? -7.899 -0.654 37.523 1.00 51.19 160 SER A C 1
ATOM 1165 O O . SER A 1 160 ? -8.173 0.531 37.341 1.00 51.19 160 SER A O 1
ATOM 1167 N N . ALA A 1 161 ? -7.476 -1.078 38.719 1.00 51.38 161 ALA A N 1
ATOM 1168 C CA . ALA A 1 161 ? -7.328 -0.183 39.876 1.00 51.38 161 ALA A CA 1
ATOM 1169 C C . ALA A 1 161 ? -5.978 0.572 39.926 1.00 51.38 161 ALA A C 1
ATOM 1171 O O . ALA A 1 161 ? -5.755 1.366 40.835 1.00 51.38 161 ALA A O 1
ATOM 1172 N N . SER A 1 162 ? -5.080 0.369 38.952 1.00 49.28 162 SER A N 1
ATOM 1173 C CA . SER A 1 162 ? -3.761 1.024 38.901 1.00 49.28 162 SER A CA 1
ATOM 1174 C C . SER A 1 162 ? -3.505 1.750 37.573 1.00 49.28 162 SER A C 1
ATOM 1176 O O . SER A 1 162 ? -2.448 1.598 36.968 1.00 49.28 162 SER A O 1
ATOM 1178 N N . ALA A 1 163 ? -4.470 2.543 37.100 1.00 54.97 163 ALA A N 1
ATOM 1179 C CA . ALA A 1 163 ? -4.297 3.422 35.933 1.00 54.97 163 ALA A CA 1
ATOM 1180 C C . ALA A 1 163 ? -4.754 4.870 36.207 1.00 54.97 163 ALA A C 1
ATOM 1182 O O . ALA A 1 163 ? -5.162 5.594 35.302 1.00 54.97 163 ALA A O 1
ATOM 1183 N N . SER A 1 164 ? -4.689 5.311 37.468 1.00 49.44 164 SER A N 1
ATOM 1184 C CA . SER A 1 164 ? -4.962 6.700 37.865 1.00 49.44 164 SER A CA 1
ATOM 1185 C C . SER A 1 164 ? -3.753 7.638 37.727 1.00 49.44 164 SER A C 1
ATOM 1187 O O . SER A 1 164 ? -3.857 8.812 38.073 1.00 49.44 164 SER A O 1
ATOM 1189 N N . MET A 1 165 ? -2.628 7.182 37.162 1.00 52.31 165 MET A N 1
ATOM 1190 C CA . MET A 1 165 ? -1.558 8.070 36.700 1.00 52.31 165 MET A CA 1
ATOM 1191 C C . MET A 1 165 ? -1.343 7.891 35.197 1.00 52.31 165 MET A C 1
ATOM 1193 O O . MET A 1 165 ? -0.898 6.842 34.747 1.00 52.31 165 MET A O 1
ATOM 1197 N N . ALA A 1 166 ? -1.670 8.951 34.455 1.00 53.34 166 ALA A N 1
ATOM 1198 C CA . ALA A 1 166 ? -1.541 9.112 33.009 1.00 53.34 166 ALA A CA 1
ATOM 1199 C C . ALA A 1 166 ? -2.461 8.219 32.154 1.00 53.34 166 ALA A C 1
ATOM 1201 O O . ALA A 1 166 ? -2.042 7.226 31.562 1.00 53.34 166 ALA A O 1
ATOM 1202 N N . ARG A 1 167 ? -3.714 8.671 31.971 1.00 56.56 167 ARG A N 1
ATOM 1203 C CA . ARG A 1 167 ? -4.445 8.434 30.715 1.00 56.56 167 ARG A CA 1
ATOM 1204 C C . ARG A 1 167 ? -3.629 9.052 29.578 1.00 56.56 167 ARG A C 1
ATOM 1206 O O . ARG A 1 167 ? -3.856 10.197 29.203 1.00 56.56 167 ARG A O 1
ATOM 1213 N N . VAL A 1 168 ? -2.661 8.315 29.049 1.00 60.59 168 VAL A N 1
ATOM 1214 C CA . VAL A 1 168 ? -2.189 8.576 27.693 1.00 60.59 168 VAL A CA 1
ATOM 1215 C C . VAL A 1 168 ? -3.362 8.203 26.782 1.00 60.59 168 VAL A C 1
ATOM 1217 O O . VAL A 1 168 ? -3.870 7.083 26.902 1.00 60.59 168 VAL A O 1
ATOM 1220 N N . PRO A 1 169 ? -3.869 9.118 25.942 1.00 70.06 169 PRO A N 1
ATOM 1221 C CA . PRO A 1 169 ? -4.973 8.818 25.044 1.00 70.06 169 PRO A CA 1
ATOM 1222 C C . PRO A 1 169 ? -4.518 7.722 24.078 1.00 70.06 169 PRO A C 1
ATOM 1224 O O . PRO A 1 169 ? -3.714 7.942 23.177 1.00 70.06 169 PRO A O 1
ATOM 1227 N N . THR A 1 170 ? -5.037 6.512 24.272 1.00 80.44 170 THR A N 1
ATOM 1228 C CA . THR A 1 170 ? -4.773 5.342 23.420 1.00 80.44 170 THR A CA 1
ATOM 1229 C C . THR A 1 170 ? -5.049 5.635 21.945 1.00 80.44 170 THR A C 1
ATOM 1231 O O . THR A 1 170 ? -4.375 5.083 21.081 1.00 80.44 170 THR A O 1
ATOM 1234 N N . SER A 1 171 ? -5.963 6.566 21.658 1.00 79.38 171 SER A N 1
ATOM 1235 C CA . SER A 1 171 ? -6.234 7.086 20.316 1.00 79.38 171 SER A CA 1
ATOM 1236 C C . SER A 1 171 ? -4.999 7.688 19.638 1.00 79.38 171 SER A C 1
ATOM 1238 O O . SER A 1 171 ? -4.773 7.418 18.465 1.00 79.38 171 SER A O 1
ATOM 1240 N N . GLU A 1 172 ? -4.171 8.458 20.350 1.00 86.31 172 GLU A N 1
ATOM 1241 C CA . GLU A 1 172 ? -2.971 9.074 19.761 1.00 86.31 172 GLU A CA 1
ATOM 1242 C C . GLU A 1 172 ? -1.909 8.023 19.436 1.00 86.31 172 GLU A C 1
ATOM 1244 O O . GLU A 1 172 ? -1.246 8.101 18.404 1.00 86.31 172 GLU A O 1
ATOM 1249 N N . ILE A 1 173 ? -1.777 6.998 20.283 1.00 90.38 173 ILE A N 1
ATOM 1250 C CA . ILE A 1 173 ? -0.867 5.874 20.034 1.00 90.38 173 ILE A CA 1
ATOM 1251 C C . ILE A 1 173 ? -1.345 5.078 18.818 1.00 90.38 173 ILE A C 1
ATOM 1253 O O . ILE A 1 173 ? -0.543 4.762 17.941 1.00 90.38 173 ILE A O 1
ATOM 1257 N N . VAL A 1 174 ? -2.644 4.775 18.738 1.00 89.81 174 VAL A N 1
ATOM 1258 C CA . VAL A 1 174 ? -3.229 4.081 17.583 1.00 89.81 174 VAL A CA 1
ATOM 1259 C C . VAL A 1 174 ? -3.010 4.893 16.311 1.00 89.81 174 VAL A C 1
ATOM 1261 O O . VAL A 1 174 ? -2.578 4.335 15.304 1.00 89.81 174 VAL A O 1
ATOM 1264 N N . GLU A 1 175 ? -3.222 6.207 16.348 1.00 94.44 175 GLU A N 1
ATOM 1265 C CA . GLU A 1 175 ? -2.997 7.071 15.191 1.00 94.44 175 GLU A CA 1
ATOM 1266 C C . GLU A 1 175 ? -1.516 7.112 14.782 1.00 94.44 175 GLU A C 1
ATOM 1268 O O . GLU A 1 175 ? -1.200 6.978 13.598 1.00 94.44 175 GLU A O 1
ATOM 1273 N N . GLN A 1 176 ? -0.591 7.211 15.742 1.00 93.69 176 GLN A N 1
ATOM 1274 C CA . GLN A 1 176 ? 0.849 7.172 15.472 1.00 93.69 176 GLN A CA 1
ATOM 1275 C C . GLN A 1 176 ? 1.292 5.836 14.866 1.00 93.69 176 GLN A C 1
ATOM 1277 O O . GLN A 1 176 ? 2.058 5.823 13.900 1.00 93.69 176 GLN A O 1
ATOM 1282 N N . VAL A 1 177 ? 0.797 4.712 15.394 1.00 93.31 177 VAL A N 1
ATOM 1283 C CA . VAL A 1 177 ? 1.089 3.377 14.856 1.00 93.31 177 VAL A CA 1
ATOM 1284 C C . VAL A 1 177 ? 0.525 3.244 13.448 1.00 93.31 177 VAL A C 1
ATOM 1286 O O . VAL A 1 177 ? 1.249 2.842 12.541 1.00 93.31 177 VAL A O 1
ATOM 1289 N N . THR A 1 178 ? -0.729 3.642 13.237 1.00 94.12 178 THR A N 1
ATOM 1290 C CA . THR A 1 178 ? -1.391 3.562 11.928 1.00 94.12 178 THR A CA 1
ATOM 1291 C C . THR A 1 178 ? -0.646 4.399 10.894 1.00 94.12 178 THR A C 1
ATOM 1293 O O . THR A 1 178 ? -0.323 3.907 9.814 1.00 94.12 178 THR A O 1
ATOM 1296 N N . ARG A 1 179 ? -0.272 5.634 11.248 1.00 96.25 179 ARG A N 1
ATOM 1297 C CA . ARG A 1 179 ? 0.523 6.515 10.387 1.00 96.25 179 ARG A CA 1
ATOM 1298 C C . ARG A 1 179 ? 1.862 5.878 10.021 1.00 96.25 179 ARG A C 1
ATOM 1300 O O . ARG A 1 179 ? 2.230 5.870 8.851 1.00 96.25 179 ARG A O 1
ATOM 1307 N N . ARG A 1 180 ? 2.555 5.277 10.993 1.00 95.19 180 ARG A N 1
ATOM 1308 C CA . ARG A 1 180 ? 3.857 4.639 10.764 1.00 95.19 180 ARG A CA 1
ATOM 1309 C C . ARG A 1 180 ? 3.764 3.355 9.940 1.00 95.19 180 ARG A C 1
ATOM 1311 O O . ARG A 1 180 ? 4.676 3.064 9.170 1.00 95.19 180 ARG A O 1
ATOM 1318 N N . VAL A 1 181 ? 2.677 2.598 10.074 1.00 95.56 181 VAL A N 1
ATOM 1319 C CA . VAL A 1 181 ? 2.407 1.418 9.241 1.00 95.56 181 VAL A CA 1
ATOM 1320 C C . VAL A 1 181 ? 2.124 1.837 7.801 1.00 95.56 181 VAL A C 1
ATOM 1322 O O . VAL A 1 181 ? 2.741 1.284 6.897 1.00 95.56 181 VAL A O 1
ATOM 1325 N N . ILE A 1 182 ? 1.269 2.841 7.578 1.00 94.81 182 ILE A N 1
ATOM 1326 C CA . ILE A 1 182 ? 0.962 3.345 6.229 1.00 94.81 182 ILE A CA 1
ATOM 1327 C C . ILE A 1 182 ? 2.224 3.881 5.553 1.00 94.81 182 ILE A C 1
ATOM 1329 O O . ILE A 1 182 ? 2.485 3.547 4.399 1.00 94.81 182 ILE A O 1
ATOM 1333 N N . GLU A 1 183 ? 3.028 4.666 6.270 1.00 95.44 183 GLU A N 1
ATOM 1334 C CA . GLU A 1 183 ? 4.292 5.204 5.763 1.00 95.44 183 GLU A CA 1
ATOM 1335 C C . GLU A 1 183 ? 5.252 4.073 5.363 1.00 95.44 183 GLU A C 1
ATOM 1337 O O . GLU A 1 183 ? 5.779 4.063 4.251 1.00 95.44 183 GLU A O 1
ATOM 1342 N N . ARG A 1 184 ? 5.403 3.053 6.220 1.00 93.12 184 ARG A N 1
ATOM 1343 C CA . ARG A 1 184 ? 6.294 1.916 5.960 1.00 93.12 184 ARG A CA 1
ATOM 1344 C C . ARG A 1 184 ? 5.803 1.006 4.833 1.00 93.12 184 ARG A C 1
ATOM 1346 O O . ARG A 1 184 ? 6.618 0.544 4.039 1.00 93.12 184 ARG A O 1
ATOM 1353 N N . MET A 1 185 ? 4.499 0.741 4.754 1.00 90.56 185 MET A N 1
ATOM 1354 C CA . MET A 1 185 ? 3.920 -0.059 3.670 1.00 90.56 185 MET A CA 1
ATOM 1355 C C . MET A 1 185 ? 4.005 0.680 2.335 1.00 90.56 185 MET A C 1
ATOM 1357 O O . MET A 1 185 ? 4.318 0.059 1.324 1.00 90.56 185 MET A O 1
ATOM 1361 N N . SER A 1 186 ? 3.778 1.996 2.331 1.00 91.75 186 SER A N 1
ATOM 1362 C CA . SER A 1 186 ? 3.875 2.806 1.115 1.00 91.75 186 SER A CA 1
ATOM 1363 C C . SER A 1 186 ? 5.305 2.828 0.581 1.00 91.75 186 SER A C 1
ATOM 1365 O O . SER A 1 186 ? 5.504 2.572 -0.600 1.00 91.75 186 SER A O 1
ATOM 1367 N N . ASP A 1 187 ? 6.303 3.050 1.440 1.00 93.62 187 ASP A N 1
ATOM 1368 C CA . ASP A 1 187 ? 7.712 3.070 1.026 1.00 93.62 187 ASP A CA 1
ATOM 1369 C C . ASP A 1 187 ? 8.176 1.710 0.480 1.00 93.62 187 ASP A C 1
ATOM 1371 O O . ASP A 1 187 ? 8.761 1.625 -0.602 1.00 93.62 187 ASP A O 1
ATOM 1375 N N . GLN A 1 188 ? 7.835 0.619 1.175 1.00 92.75 188 GLN A N 1
ATOM 1376 C CA . GLN A 1 188 ? 8.190 -0.726 0.728 1.00 92.75 188 GLN A CA 1
ATOM 1377 C C . GLN A 1 188 ? 7.543 -1.071 -0.623 1.00 92.75 188 GLN A C 1
ATOM 1379 O O . GLN A 1 188 ? 8.236 -1.513 -1.541 1.00 92.75 188 GLN A O 1
ATOM 1384 N N . VAL A 1 189 ? 6.237 -0.826 -0.773 1.00 93.88 189 VAL A N 1
ATOM 1385 C CA . VAL A 1 189 ? 5.513 -1.117 -2.020 1.00 93.88 189 VAL A CA 1
ATOM 1386 C C . VAL A 1 189 ? 6.023 -0.248 -3.167 1.00 93.88 189 VAL A C 1
ATOM 1388 O O . VAL A 1 189 ? 6.194 -0.752 -4.276 1.00 93.88 189 VAL A O 1
ATOM 1391 N N . VAL A 1 190 ? 6.302 1.037 -2.924 1.00 95.31 190 VAL A N 1
ATOM 1392 C CA . VAL A 1 190 ? 6.869 1.931 -3.943 1.00 95.31 190 VAL A CA 1
ATOM 1393 C C . VAL A 1 190 ? 8.228 1.416 -4.392 1.00 95.31 190 VAL A C 1
ATOM 1395 O O . VAL A 1 190 ? 8.451 1.296 -5.593 1.00 95.31 190 VAL A O 1
ATOM 1398 N N . ARG A 1 191 ? 9.116 1.043 -3.466 1.00 94.75 191 ARG A N 1
ATOM 1399 C CA . ARG A 1 191 ? 10.448 0.547 -3.820 1.00 94.75 191 ARG A CA 1
ATOM 1400 C C . ARG A 1 191 ? 10.386 -0.727 -4.656 1.00 94.75 191 ARG A C 1
ATOM 1402 O O . ARG A 1 191 ? 11.015 -0.785 -5.707 1.00 94.75 191 ARG A O 1
ATOM 1409 N N . GLU A 1 192 ? 9.598 -1.710 -4.226 1.00 95.56 192 GLU A N 1
ATOM 1410 C CA . GLU A 1 192 ? 9.445 -2.985 -4.936 1.00 95.56 192 GLU A CA 1
ATOM 1411 C C . GLU A 1 192 ? 8.826 -2.792 -6.332 1.00 95.56 192 GLU A C 1
ATOM 1413 O O . GLU A 1 192 ? 9.284 -3.378 -7.314 1.00 95.56 192 GLU A O 1
ATOM 1418 N N . ARG A 1 193 ? 7.803 -1.935 -6.455 1.00 95.62 193 ARG A N 1
ATOM 1419 C CA . ARG A 1 193 ? 7.122 -1.687 -7.737 1.00 95.62 193 ARG A CA 1
ATOM 1420 C C . ARG A 1 193 ? 7.944 -0.838 -8.697 1.00 95.62 193 ARG A C 1
ATOM 1422 O O . ARG A 1 193 ? 7.936 -1.115 -9.899 1.00 95.62 193 ARG A O 1
ATOM 1429 N N . VAL A 1 194 ? 8.631 0.186 -8.197 1.00 96.38 194 VAL A N 1
ATOM 1430 C CA . VAL A 1 194 ? 9.497 1.042 -9.016 1.00 96.38 194 VAL A CA 1
ATOM 1431 C C . VAL A 1 194 ? 10.678 0.235 -9.536 1.00 96.38 194 VAL A C 1
ATOM 1433 O O . VAL A 1 194 ? 10.943 0.295 -10.732 1.00 96.38 194 VAL A O 1
ATOM 1436 N N . ASP A 1 195 ? 11.322 -0.575 -8.695 1.00 97.62 195 ASP A N 1
ATOM 1437 C CA . ASP A 1 195 ? 12.440 -1.425 -9.114 1.00 97.62 195 ASP A CA 1
ATOM 1438 C C . ASP A 1 195 ? 12.025 -2.407 -10.221 1.00 97.62 195 ASP A C 1
ATOM 1440 O O . ASP A 1 195 ? 12.638 -2.446 -11.289 1.00 97.62 195 ASP A O 1
ATOM 1444 N N . ALA A 1 196 ? 10.896 -3.104 -10.040 1.00 95.69 196 ALA A N 1
ATOM 1445 C CA . ALA A 1 196 ? 10.352 -3.999 -11.061 1.00 95.69 196 ALA A CA 1
ATOM 1446 C C . ALA A 1 196 ? 10.034 -3.271 -12.382 1.00 95.69 196 ALA A C 1
ATOM 1448 O O . ALA A 1 196 ? 10.331 -3.777 -13.466 1.00 95.69 196 ALA A O 1
ATOM 1449 N N . THR A 1 197 ? 9.460 -2.065 -12.306 1.00 97.44 197 THR A N 1
ATOM 1450 C CA . THR A 1 197 ? 9.107 -1.264 -13.490 1.00 97.44 197 THR A CA 1
ATOM 1451 C C . THR A 1 197 ? 10.350 -0.761 -14.222 1.00 97.44 197 THR A C 1
ATOM 1453 O O . THR A 1 197 ? 10.415 -0.835 -15.452 1.00 97.44 197 THR A O 1
ATOM 1456 N N . VAL A 1 198 ? 11.346 -0.263 -13.484 1.00 98.12 198 VAL A N 1
ATOM 1457 C CA . VAL A 1 198 ? 12.614 0.222 -14.043 1.00 98.12 198 VAL A CA 1
ATOM 1458 C C . VAL A 1 198 ? 13.376 -0.929 -14.686 1.00 98.12 198 VAL A C 1
ATOM 1460 O O . VAL A 1 198 ? 13.824 -0.780 -15.818 1.00 98.12 198 VAL A O 1
ATOM 1463 N N . SER A 1 199 ? 13.454 -2.084 -14.025 1.00 98.19 199 SER A N 1
ATOM 1464 C CA . SER A 1 199 ? 14.100 -3.285 -14.560 1.00 98.19 199 SER A CA 1
ATOM 1465 C C . SER A 1 199 ? 13.460 -3.744 -15.875 1.00 98.19 199 SER A C 1
ATOM 1467 O O . SER A 1 199 ? 14.146 -3.868 -16.891 1.00 98.19 199 SER A O 1
ATOM 1469 N N . ALA A 1 200 ? 12.130 -3.874 -15.906 1.00 97.75 200 ALA A N 1
ATOM 1470 C CA . ALA A 1 200 ? 11.403 -4.264 -17.115 1.00 97.75 200 ALA A CA 1
ATOM 1471 C C . ALA A 1 200 ? 11.569 -3.243 -18.255 1.00 97.75 200 ALA A C 1
ATOM 1473 O O . ALA A 1 200 ? 11.721 -3.608 -19.424 1.00 97.75 200 ALA A O 1
ATOM 1474 N N . THR A 1 201 ? 11.564 -1.949 -17.922 1.00 97.75 201 THR A N 1
ATOM 1475 C CA . THR A 1 201 ? 11.767 -0.877 -18.904 1.00 97.75 201 THR A CA 1
ATOM 1476 C C . THR A 1 201 ? 13.193 -0.891 -19.446 1.00 97.75 201 THR A C 1
ATOM 1478 O O . THR A 1 201 ? 13.382 -0.767 -20.654 1.00 97.75 201 THR A O 1
ATOM 1481 N N . ALA A 1 202 ? 14.190 -1.076 -18.578 1.00 98.44 202 ALA A N 1
ATOM 1482 C CA . ALA A 1 202 ? 15.593 -1.162 -18.960 1.00 98.44 202 ALA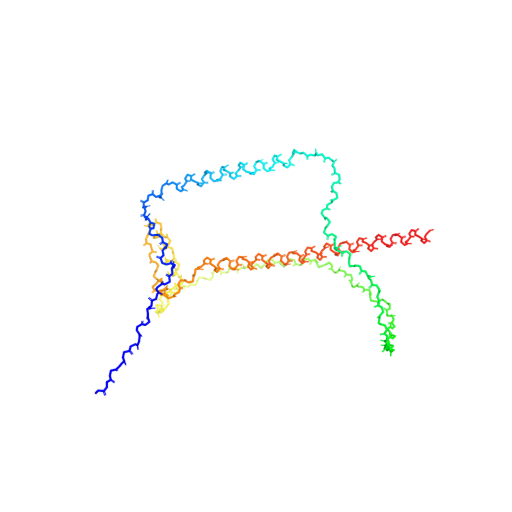 A CA 1
ATOM 1483 C C . ALA A 1 202 ? 15.844 -2.359 -19.881 1.00 98.44 202 ALA A C 1
ATOM 1485 O O . ALA A 1 202 ? 16.467 -2.195 -20.926 1.00 98.44 202 ALA A O 1
ATOM 1486 N N . GLU A 1 203 ? 15.303 -3.537 -19.560 1.00 98.56 203 GLU A N 1
ATOM 1487 C CA . GLU A 1 203 ? 15.416 -4.717 -20.422 1.00 98.56 203 GLU A CA 1
ATOM 1488 C C . GLU A 1 203 ? 14.809 -4.464 -21.809 1.00 98.56 203 GLU A C 1
ATOM 1490 O O . GLU A 1 203 ? 15.430 -4.782 -22.826 1.00 98.56 203 GLU A O 1
ATOM 1495 N N . ARG A 1 204 ? 13.618 -3.851 -21.864 1.00 98.50 204 ARG A N 1
ATOM 1496 C CA . ARG A 1 204 ? 12.975 -3.506 -23.137 1.00 98.50 204 ARG A CA 1
ATOM 1497 C C . ARG A 1 204 ? 13.833 -2.541 -23.951 1.00 98.50 204 ARG A C 1
ATOM 1499 O O . ARG A 1 204 ? 14.081 -2.808 -25.118 1.00 98.50 204 ARG A O 1
ATOM 1506 N N . LEU A 1 205 ? 14.333 -1.471 -23.333 1.00 98.38 205 LEU A N 1
ATOM 1507 C CA . LEU A 1 205 ? 15.184 -0.491 -24.013 1.00 98.38 205 LEU A CA 1
ATOM 1508 C C . LEU A 1 205 ? 16.481 -1.112 -24.534 1.00 98.38 205 LEU A C 1
ATOM 1510 O O . LEU A 1 205 ? 16.904 -0.800 -25.642 1.00 98.38 205 LEU A O 1
ATOM 1514 N N . VAL A 1 206 ? 17.099 -2.009 -23.764 1.00 98.69 206 VAL A N 1
ATOM 1515 C CA . VAL A 1 206 ? 18.298 -2.732 -24.204 1.00 98.69 206 VAL A CA 1
ATOM 1516 C C . VAL A 1 206 ? 17.980 -3.625 -25.404 1.00 98.69 206 VAL A C 1
ATOM 1518 O O . VAL A 1 206 ? 18.753 -3.648 -26.361 1.00 98.69 206 VAL A O 1
ATOM 1521 N N . ARG A 1 207 ? 16.844 -4.335 -25.394 1.00 98.50 207 ARG A N 1
ATOM 1522 C CA . ARG A 1 207 ? 16.409 -5.165 -26.528 1.00 98.50 207 ARG A CA 1
ATOM 1523 C C . ARG A 1 207 ? 16.171 -4.318 -27.781 1.00 98.50 207 ARG A C 1
ATOM 1525 O O . ARG A 1 207 ? 16.730 -4.637 -28.829 1.00 98.50 207 ARG A O 1
ATOM 1532 N N . ASP A 1 208 ? 15.422 -3.228 -27.648 1.00 98.56 208 ASP A N 1
ATOM 1533 C CA . ASP A 1 208 ? 15.115 -2.308 -28.747 1.00 98.56 208 ASP A CA 1
ATOM 1534 C C . ASP A 1 208 ? 16.400 -1.689 -29.328 1.00 98.56 208 ASP A C 1
ATOM 1536 O O . ASP A 1 208 ? 16.563 -1.589 -30.545 1.00 98.56 208 ASP A O 1
ATOM 1540 N N . GLU A 1 209 ? 17.355 -1.319 -28.471 1.00 98.38 209 GLU A N 1
ATOM 1541 C CA . GLU A 1 209 ? 18.641 -0.759 -28.892 1.00 98.38 209 GLU A CA 1
ATOM 1542 C C . GLU A 1 209 ? 19.493 -1.781 -29.658 1.00 98.38 209 GLU A C 1
ATOM 1544 O O . GLU A 1 209 ? 20.073 -1.451 -30.695 1.00 98.38 209 GLU A O 1
ATOM 1549 N N . ILE A 1 210 ? 19.533 -3.037 -29.204 1.00 98.19 210 ILE A N 1
ATOM 1550 C CA . ILE A 1 210 ? 20.228 -4.120 -29.915 1.00 98.19 210 ILE A CA 1
ATOM 1551 C C . ILE A 1 210 ? 19.601 -4.348 -31.295 1.00 98.19 210 ILE A C 1
ATOM 1553 O O . ILE A 1 210 ? 20.325 -4.481 -32.285 1.00 98.19 210 ILE A O 1
ATOM 1557 N N . GLU A 1 211 ? 18.271 -4.383 -31.385 1.00 98.44 211 GLU A N 1
ATOM 1558 C CA . GLU A 1 211 ? 17.562 -4.535 -32.659 1.00 98.44 211 GLU A CA 1
ATOM 1559 C C . GLU A 1 211 ? 17.841 -3.362 -33.602 1.00 98.44 211 GLU A C 1
ATOM 1561 O O . GLU A 1 211 ? 18.142 -3.573 -34.781 1.00 98.44 211 GLU A O 1
ATOM 1566 N N . ARG A 1 212 ? 17.843 -2.134 -33.072 1.00 98.31 212 ARG A N 1
ATOM 1567 C CA . ARG A 1 212 ? 18.190 -0.925 -33.822 1.00 98.31 212 ARG A CA 1
ATOM 1568 C C . ARG A 1 212 ? 19.608 -0.991 -34.384 1.00 98.31 212 ARG A C 1
ATOM 1570 O O . ARG A 1 212 ? 19.790 -0.723 -35.571 1.00 98.31 212 ARG A O 1
ATOM 1577 N N . ILE A 1 213 ? 20.602 -1.355 -33.570 1.00 98.31 213 ILE A N 1
ATOM 1578 C CA . ILE A 1 213 ? 22.001 -1.493 -34.009 1.00 98.31 213 ILE A CA 1
ATOM 1579 C C . ILE A 1 213 ? 22.115 -2.584 -35.077 1.00 98.31 213 ILE A C 1
ATOM 1581 O O . ILE A 1 213 ? 22.762 -2.383 -36.104 1.00 98.31 213 ILE A O 1
ATOM 1585 N N . LYS A 1 214 ? 21.438 -3.720 -34.885 1.00 98.00 214 LYS A N 1
ATOM 1586 C CA . LYS A 1 214 ? 21.440 -4.825 -35.849 1.00 98.00 214 LYS A CA 1
ATOM 1587 C C . LYS A 1 214 ? 20.868 -4.407 -37.205 1.00 98.00 214 LYS A C 1
ATOM 1589 O O . LYS A 1 214 ? 21.439 -4.773 -38.228 1.00 98.00 214 LYS A O 1
ATOM 1594 N N . ALA A 1 215 ? 19.793 -3.620 -37.215 1.00 98.00 215 ALA A N 1
ATOM 1595 C CA . ALA A 1 215 ? 19.190 -3.091 -38.437 1.00 98.00 215 ALA A CA 1
ATOM 1596 C C . ALA A 1 215 ? 20.070 -2.056 -39.163 1.00 98.00 215 ALA A C 1
ATOM 1598 O O . ALA A 1 215 ? 19.901 -1.867 -40.358 1.00 98.00 215 ALA A O 1
ATOM 1599 N N . HIS A 1 216 ? 20.995 -1.390 -38.463 1.00 97.88 216 HIS A N 1
ATOM 1600 C CA . HIS A 1 216 ? 21.929 -0.434 -39.076 1.00 97.88 216 HIS A CA 1
ATOM 1601 C C . HIS A 1 216 ? 23.189 -1.091 -39.655 1.00 97.88 216 HIS A C 1
ATOM 1603 O O . HIS A 1 216 ? 23.882 -0.466 -40.455 1.00 97.88 216 HIS A O 1
ATOM 1609 N N . ILE A 1 217 ? 23.523 -2.309 -39.220 1.00 97.44 217 ILE A N 1
ATOM 1610 C CA . ILE A 1 217 ? 24.719 -3.036 -39.673 1.00 97.44 217 ILE A CA 1
ATOM 1611 C C . ILE A 1 217 ? 24.406 -3.975 -40.852 1.00 97.44 217 ILE A C 1
ATOM 1613 O O . ILE A 1 217 ? 25.312 -4.284 -41.626 1.00 97.44 217 ILE A O 1
ATOM 1617 N N . ALA A 1 218 ? 23.160 -4.446 -40.971 1.00 82.00 218 ALA A N 1
ATOM 1618 C CA . ALA A 1 218 ? 22.697 -5.332 -42.044 1.00 82.00 218 ALA A CA 1
ATOM 1619 C C . ALA A 1 218 ? 22.340 -4.562 -43.324 1.00 82.00 218 ALA A C 1
ATOM 1621 O O . ALA A 1 218 ? 22.643 -5.099 -44.415 1.00 82.00 218 ALA A O 1
#

Radius of gyration: 37.95 Å; chains: 1; bounding box: 79×100×104 Å

Foldseek 3Di:
DDDDDDDDDDDDDDPPVPPDDDPPPPDPPPCVVVVVVVVVVVVVVVVVVVVVVVVDDDDDDPPPDDCPPDDPPPPPDDDDDDDDDDDDDPPDDDPDPDDPDPPPPDDPDPPPDPPPDDDDPDPDDDDDPPPDDDDPVRVVVVVVVLVVVVVVPDRDDPPPPPPPPDPPPVVVVVVVVVVVVCVVVVVVVCVVVVVVVVVVVVVVVVVVVVVVVVVVVD

Sequence (218 aa):
ASRTDETLAANSPAPWDSFGELPLGNQNKSEASGDIDDYFDRLDKAFALLSDASTGSEPAVPVQGPLWSGRPLDPETTASDDSQNAGGFTSEADPQARPPAPQVIEPVVPPPPEWTFVPASIPPPSPSARSGMPSLADAFAAILAAEQADAMGTAEWPGSASASMARVPTSEIVEQVTRRVIERMSDQVVRERVDATVSATAERLVRDEIERIKAHIA